Protein AF-A0A367Y0L2-F1 (afdb_monomer_lite)

Foldseek 3Di:
DDDDDDDDDDDDDDDPPPPPPPPDDPPDPVVVVVVVVVVVVVCVVPVPPPPDDPPDPPPDDDDDDPDDDDDDPPPCPPDPVVVPPPVPPPVSVVVVVVVVVVVVVVVVVVVVVVVVVVVVVVVVVVVVVVCVVCVPPPVVVVVVVVVVVVVVVVVVVVVVVVVVVVVVVVVVVVVVVVVVVVVVD

Sequence (185 aa):
MNTPSTSKPETSMSAKSQMDIPSSPPTTAVEQILQQQRERAAVMKRPLHSSSPLKSESEYSLPYREGGRGRFNHHAIESPRSQNFNLRNKHNKIRQVRNQHRHDKLMLQRETMDSRQFLEDMLSQYEADCRDATGGVNIDRLIEDEREIEEDQEYLEYLEEAEQREWEEDAELIDMILSLEISLS

Structure (mmCIF, N/CA/C/O backbone):
data_AF-A0A367Y0L2-F1
#
_entry.id   AF-A0A367Y0L2-F1
#
loop_
_atom_site.group_PDB
_atom_site.id
_atom_site.type_symbol
_atom_site.label_atom_id
_atom_site.label_alt_id
_atom_site.label_comp_id
_atom_site.label_asym_id
_atom_site.label_entity_id
_atom_site.label_seq_id
_atom_site.pdbx_PDB_ins_code
_atom_site.Cartn_x
_atom_site.Cartn_y
_atom_site.Cartn_z
_atom_site.occupancy
_atom_site.B_iso_or_equiv
_atom_site.auth_seq_id
_atom_site.auth_comp_id
_atom_site.auth_asym_id
_atom_site.auth_atom_id
_atom_site.pdbx_PDB_model_num
ATOM 1 N N . MET A 1 1 ? 25.315 40.324 -93.458 1.00 35.97 1 MET A N 1
ATOM 2 C CA . MET A 1 1 ? 24.677 41.462 -92.766 1.00 35.97 1 MET A CA 1
ATOM 3 C C . MET A 1 1 ? 23.225 41.548 -93.221 1.00 35.97 1 MET A C 1
ATOM 5 O O . MET A 1 1 ? 23.020 41.440 -94.418 1.00 35.97 1 MET A O 1
ATOM 9 N N . ASN A 1 2 ? 22.298 41.639 -92.253 1.00 34.38 2 ASN A N 1
ATOM 10 C CA . ASN A 1 2 ? 20.960 42.279 -92.208 1.00 34.38 2 ASN A CA 1
ATOM 11 C C . ASN A 1 2 ? 20.222 42.558 -93.534 1.00 34.38 2 ASN A C 1
ATOM 13 O O . ASN A 1 2 ? 20.822 43.142 -94.422 1.00 34.38 2 ASN A O 1
ATOM 17 N N . THR A 1 3 ? 18.921 42.344 -93.748 1.00 44.03 3 THR A N 1
ATOM 18 C CA . THR A 1 3 ? 17.713 41.789 -93.080 1.00 44.03 3 THR A CA 1
ATOM 19 C C . THR A 1 3 ? 16.687 41.589 -94.229 1.00 44.03 3 THR A C 1
ATOM 21 O O . THR A 1 3 ? 16.946 42.019 -95.355 1.00 44.03 3 THR A O 1
ATOM 24 N N . PRO A 1 4 ? 15.489 41.028 -93.984 1.00 44.31 4 PRO A N 1
ATOM 25 C CA . PRO A 1 4 ? 14.350 41.915 -94.221 1.00 44.31 4 PRO A CA 1
ATOM 26 C C . PRO A 1 4 ? 13.310 41.854 -93.101 1.00 44.31 4 PRO A C 1
ATOM 28 O O . PRO A 1 4 ? 12.923 40.797 -92.612 1.00 44.31 4 PRO A O 1
ATOM 31 N N . SER A 1 5 ? 12.868 43.046 -92.714 1.00 40.28 5 SER A N 1
ATOM 32 C CA . SER A 1 5 ? 11.714 43.306 -91.862 1.00 40.28 5 SER A CA 1
ATOM 33 C C . SER A 1 5 ? 10.510 43.551 -92.764 1.00 40.28 5 SER A C 1
ATOM 35 O O . SER A 1 5 ? 10.583 44.431 -93.620 1.00 40.28 5 SER A O 1
ATOM 37 N N . THR A 1 6 ? 9.412 42.819 -92.567 1.00 36.47 6 THR A N 1
ATOM 38 C CA . THR A 1 6 ? 8.089 43.233 -93.055 1.00 36.47 6 THR A CA 1
ATOM 39 C C . THR A 1 6 ? 6.989 42.874 -92.052 1.00 36.47 6 THR A C 1
ATOM 41 O O . THR A 1 6 ? 6.899 41.752 -91.567 1.00 36.47 6 THR A O 1
ATOM 44 N N . SER A 1 7 ? 6.208 43.914 -91.739 1.00 38.66 7 SER A N 1
ATOM 45 C CA . SER A 1 7 ? 4.765 43.963 -91.451 1.00 38.66 7 SER A CA 1
ATOM 46 C C . SER A 1 7 ? 4.116 43.005 -90.434 1.00 38.66 7 SER A C 1
ATOM 48 O O . SER A 1 7 ? 3.868 41.835 -90.697 1.00 38.66 7 SER A O 1
ATOM 50 N N . LYS A 1 8 ? 3.685 43.627 -89.324 1.00 39.66 8 LYS A N 1
ATOM 51 C CA . LYS A 1 8 ? 2.493 43.340 -88.489 1.00 39.66 8 LYS A CA 1
ATOM 52 C C . LYS A 1 8 ? 1.201 43.153 -89.335 1.00 39.66 8 LYS A C 1
ATOM 54 O O . LYS A 1 8 ? 1.238 43.508 -90.511 1.00 39.66 8 LYS A O 1
ATOM 59 N N . PRO A 1 9 ? 0.002 42.987 -88.731 1.00 54.66 9 PRO A N 1
ATOM 60 C CA . PRO A 1 9 ? -0.438 42.213 -87.552 1.00 54.66 9 PRO A CA 1
ATOM 61 C C . PRO A 1 9 ? -1.674 41.340 -87.884 1.00 54.66 9 PRO A C 1
ATOM 63 O O . PRO A 1 9 ? -2.503 41.764 -88.677 1.00 54.66 9 PRO A O 1
ATOM 66 N N . GLU A 1 10 ? -1.913 40.224 -87.188 1.00 38.25 10 GLU A N 1
ATOM 67 C CA . GLU A 1 10 ? -3.280 39.683 -87.099 1.00 38.25 10 GLU A CA 1
ATOM 68 C C . GLU A 1 10 ? -3.652 39.264 -85.676 1.00 38.25 10 GLU A C 1
ATOM 70 O O . GLU A 1 10 ? -2.883 38.682 -84.912 1.00 38.25 10 GLU A O 1
ATOM 75 N N . THR A 1 11 ? -4.860 39.690 -85.343 1.00 43.09 11 THR A N 1
ATOM 76 C CA . THR A 1 11 ? -5.550 39.701 -84.064 1.00 43.09 11 THR A CA 1
ATOM 77 C C . THR A 1 11 ? -6.259 38.370 -83.850 1.00 43.09 11 THR A C 1
ATOM 79 O O . THR A 1 11 ? -6.977 37.932 -84.741 1.00 43.09 11 THR A O 1
ATOM 82 N N . SER A 1 12 ? -6.196 37.781 -82.655 1.00 37.53 12 SER A N 1
ATOM 83 C CA . SER A 1 12 ? -7.398 37.198 -82.035 1.00 37.53 12 SER A CA 1
ATOM 84 C C . SER A 1 12 ? -7.156 36.721 -80.602 1.00 37.53 12 SER A C 1
ATOM 86 O O . SER A 1 12 ? -6.258 35.939 -80.332 1.00 37.53 12 SER A O 1
ATOM 88 N N . MET A 1 13 ? -8.036 37.217 -79.724 1.00 39.53 13 MET A N 1
ATOM 89 C CA . MET A 1 13 ? -8.657 36.529 -78.585 1.00 39.53 13 MET A CA 1
ATOM 90 C C . MET A 1 13 ? -7.705 35.989 -77.501 1.00 39.53 13 MET A C 1
ATOM 92 O O . MET A 1 13 ? -6.962 35.040 -77.685 1.00 39.53 13 MET A O 1
ATOM 96 N N . SER A 1 14 ? -7.691 36.634 -76.331 1.00 38.75 14 SER A N 1
ATOM 97 C CA . SER A 1 14 ? -8.439 36.138 -75.160 1.00 38.75 14 SER A CA 1
ATOM 98 C C . SER A 1 14 ? -7.972 34.729 -74.766 1.00 38.75 14 SER A C 1
ATOM 100 O O . SER A 1 14 ? -8.298 33.749 -75.413 1.00 38.75 14 SER A O 1
ATOM 102 N N . ALA A 1 15 ? -7.177 34.556 -73.723 1.00 42.50 15 ALA A N 1
ATOM 103 C CA . ALA A 1 15 ? -7.613 34.840 -72.373 1.00 42.50 15 ALA A CA 1
ATOM 104 C C . ALA A 1 15 ? -6.415 35.139 -71.473 1.00 42.50 15 ALA A C 1
ATOM 106 O O . ALA A 1 15 ? -5.319 34.605 -71.636 1.00 42.50 15 ALA A O 1
ATOM 107 N N . LYS A 1 16 ? -6.665 35.984 -70.477 1.00 44.00 16 LYS A N 1
ATOM 108 C CA . LYS A 1 16 ? -5.832 36.104 -69.289 1.00 44.00 16 LYS A CA 1
ATOM 109 C C . LYS A 1 16 ? -5.667 34.701 -68.694 1.00 44.00 16 LYS A C 1
ATOM 111 O O . LYS A 1 16 ? -6.579 34.220 -68.034 1.00 44.00 16 LYS A O 1
ATOM 116 N N . SER A 1 17 ? -4.512 34.064 -68.872 1.00 42.31 17 SER A N 1
ATOM 117 C CA . SER A 1 17 ? -4.056 33.110 -67.865 1.00 42.31 17 SER A CA 1
ATOM 118 C C . SER A 1 17 ? -3.581 33.971 -66.705 1.00 42.31 17 SER A C 1
ATOM 120 O O . SER A 1 17 ? -2.401 34.304 -66.602 1.00 42.31 17 SER A O 1
ATOM 122 N N . GLN A 1 18 ? -4.536 34.429 -65.887 1.00 45.94 18 GLN A N 1
ATOM 123 C CA . GLN A 1 18 ? -4.233 34.765 -64.507 1.00 45.94 18 GLN A CA 1
ATOM 124 C C . GLN A 1 18 ? -3.446 33.568 -63.987 1.00 45.94 18 GLN A C 1
ATOM 126 O O . GLN A 1 18 ? -3.951 32.451 -63.932 1.00 45.94 18 GLN A O 1
ATOM 131 N N . MET A 1 19 ? -2.161 33.778 -63.724 1.00 48.72 19 MET A N 1
ATOM 132 C CA . MET A 1 19 ? -1.461 32.929 -62.784 1.00 48.72 19 MET A CA 1
ATOM 133 C C . MET A 1 19 ? -2.221 33.150 -61.483 1.00 48.72 19 MET A C 1
ATOM 135 O O . MET A 1 19 ? -1.993 34.151 -60.804 1.00 48.72 19 MET A O 1
ATOM 139 N N . ASP A 1 20 ? -3.195 32.284 -61.212 1.00 48.03 20 ASP A N 1
ATOM 140 C CA . ASP A 1 20 ? -3.807 32.143 -59.902 1.00 48.03 20 ASP A CA 1
ATOM 141 C C . ASP A 1 20 ? -2.692 31.656 -58.983 1.00 48.03 20 ASP A C 1
ATOM 143 O O . ASP A 1 20 ? -2.495 30.468 -58.741 1.00 48.03 20 ASP A O 1
ATOM 147 N N . ILE A 1 21 ? -1.871 32.608 -58.544 1.00 52.12 21 ILE A N 1
ATOM 148 C CA . ILE A 1 21 ? -0.996 32.440 -57.404 1.00 52.12 21 ILE A CA 1
ATOM 149 C C . ILE A 1 21 ? -1.971 32.196 -56.253 1.00 52.12 21 ILE A C 1
ATOM 151 O O . ILE A 1 21 ? -2.750 33.105 -55.947 1.00 52.12 21 ILE A O 1
ATOM 155 N N . PRO A 1 22 ? -1.999 31.002 -55.637 1.00 53.47 22 PRO A N 1
ATOM 156 C CA . PRO A 1 22 ? -2.860 30.788 -54.488 1.00 53.47 22 PRO A CA 1
ATOM 157 C C . PRO A 1 22 ? -2.484 31.835 -53.436 1.00 53.47 22 PRO A C 1
ATOM 159 O O . PRO A 1 22 ? -1.359 31.853 -52.939 1.00 53.47 22 PRO A O 1
ATOM 162 N N . SER A 1 23 ? -3.409 32.749 -53.120 1.00 50.06 23 SER A N 1
ATOM 163 C CA . SER A 1 23 ? -3.181 33.849 -52.169 1.00 50.06 23 SER A CA 1
ATOM 164 C C . SER A 1 23 ? -3.212 33.382 -50.708 1.00 50.06 23 SER A C 1
ATOM 166 O O . SER A 1 23 ? -3.389 34.182 -49.789 1.00 50.06 23 SER A O 1
ATOM 168 N N . SER A 1 24 ? -3.067 32.081 -50.488 1.00 55.38 24 SER A N 1
ATOM 169 C CA . SER A 1 24 ? -2.944 31.453 -49.186 1.00 55.38 24 SER A CA 1
ATOM 170 C C . SER A 1 24 ? -1.538 30.861 -49.079 1.00 55.38 24 SER A C 1
ATOM 172 O O . SER A 1 24 ? -1.142 30.112 -49.979 1.00 55.38 24 SER A O 1
ATOM 174 N N . PRO A 1 25 ? -0.776 31.151 -48.006 1.00 55.50 25 PRO A N 1
ATOM 175 C CA . PRO A 1 25 ? 0.481 30.454 -47.757 1.00 55.50 25 PRO A CA 1
ATOM 176 C C . PRO A 1 25 ? 0.209 28.940 -47.756 1.00 55.50 25 PRO A C 1
ATOM 178 O O . PRO A 1 25 ? -0.888 28.542 -47.348 1.00 55.50 25 PRO A O 1
ATOM 181 N N . PRO A 1 26 ? 1.154 28.102 -48.228 1.00 57.22 26 PRO A N 1
ATOM 182 C CA . PRO A 1 26 ? 0.955 26.658 -48.288 1.00 57.22 26 PRO A CA 1
ATOM 183 C C . PRO A 1 26 ? 0.456 26.187 -46.925 1.00 57.22 26 PRO A C 1
ATOM 185 O O . PRO A 1 26 ? 1.043 26.542 -45.896 1.00 57.22 26 PRO A O 1
ATOM 188 N N . THR A 1 27 ? -0.676 25.484 -46.932 1.00 57.12 27 THR A N 1
ATOM 189 C CA . THR A 1 27 ? -1.358 25.018 -45.729 1.00 57.12 27 THR A CA 1
ATOM 190 C C . THR A 1 27 ? -0.352 24.405 -44.770 1.00 57.12 27 THR A C 1
ATOM 192 O O . THR A 1 27 ? 0.539 23.624 -45.106 1.00 57.12 27 THR A O 1
ATOM 195 N N . THR A 1 28 ? -0.448 24.980 -43.588 1.00 66.81 28 THR A N 1
ATOM 196 C CA . THR A 1 28 ? 0.640 25.407 -42.728 1.00 66.81 28 THR A CA 1
ATOM 197 C C . THR A 1 28 ? 1.522 24.264 -42.235 1.00 66.81 28 THR A C 1
ATOM 199 O O . THR A 1 28 ? 1.038 23.212 -41.826 1.00 66.81 28 THR A O 1
ATOM 202 N N . ALA A 1 29 ? 2.833 24.500 -42.132 1.00 61.97 29 ALA A N 1
ATOM 203 C CA . ALA A 1 29 ? 3.719 23.618 -41.364 1.00 61.97 29 ALA A CA 1
ATOM 204 C C . ALA A 1 29 ? 3.158 23.327 -39.953 1.00 61.97 29 ALA A C 1
ATOM 206 O O . ALA A 1 29 ? 3.369 22.252 -39.404 1.00 61.97 29 ALA A O 1
ATOM 207 N N . VAL A 1 30 ? 2.383 24.263 -39.395 1.00 72.00 30 VAL A N 1
ATOM 208 C CA . VAL A 1 30 ? 1.636 24.110 -38.140 1.00 72.00 30 VAL A CA 1
ATOM 209 C C . VAL A 1 30 ? 0.601 22.984 -38.216 1.00 72.00 30 VAL A C 1
ATOM 211 O O . VAL A 1 30 ? 0.547 22.148 -37.322 1.00 72.00 30 VAL A O 1
ATOM 214 N N . GLU A 1 31 ? -0.185 22.914 -39.283 1.00 74.81 31 GLU A N 1
ATOM 215 C CA . GLU A 1 31 ? -1.185 21.869 -39.511 1.00 74.81 31 GLU A CA 1
ATOM 216 C C . GLU A 1 31 ? -0.525 20.502 -39.745 1.00 74.81 31 GLU A C 1
ATOM 218 O O . GLU A 1 31 ? -0.983 19.501 -39.198 1.00 74.81 31 GLU A O 1
ATOM 223 N N . GLN A 1 32 ? 0.635 20.465 -40.413 1.00 73.62 32 GLN A N 1
ATOM 224 C CA . GLN A 1 32 ? 1.458 19.249 -40.525 1.00 73.62 32 GLN A CA 1
ATOM 225 C C . GLN A 1 32 ? 2.021 18.790 -39.169 1.00 73.62 32 GLN A C 1
ATOM 227 O O . GLN A 1 32 ? 2.025 17.595 -38.864 1.00 73.62 32 GLN A O 1
ATOM 232 N N . ILE A 1 33 ? 2.469 19.724 -38.323 1.00 78.50 33 ILE A N 1
ATOM 233 C CA . ILE A 1 33 ? 2.931 19.425 -36.960 1.00 78.50 33 ILE A CA 1
ATOM 234 C C . ILE A 1 33 ? 1.769 18.900 -36.112 1.00 78.50 33 ILE A C 1
ATOM 236 O O . ILE A 1 33 ? 1.933 17.915 -35.388 1.00 78.50 33 ILE A O 1
ATOM 240 N N . LEU A 1 34 ? 0.590 19.515 -36.221 1.00 82.69 34 LEU A N 1
ATOM 241 C CA . LEU A 1 34 ? -0.606 19.104 -35.491 1.00 82.69 34 LEU A CA 1
ATOM 242 C C . LEU A 1 34 ? -1.058 17.698 -35.914 1.00 82.69 34 LEU A C 1
ATOM 244 O O . LEU A 1 34 ? -1.384 16.870 -35.061 1.00 82.69 34 LEU A O 1
ATOM 248 N N . GLN A 1 35 ? -1.008 17.404 -37.215 1.00 79.62 35 GLN A N 1
ATOM 249 C CA . GLN A 1 35 ? -1.281 16.082 -37.775 1.00 79.62 35 GLN A CA 1
ATOM 250 C C . GLN A 1 35 ? -0.303 15.035 -37.214 1.00 79.62 35 GLN A C 1
ATOM 252 O O . GLN A 1 35 ? -0.734 14.023 -36.662 1.00 79.62 35 GLN A O 1
ATOM 257 N N . GLN A 1 36 ? 1.005 15.318 -37.227 1.00 79.44 36 GLN A N 1
ATOM 258 C CA . GLN A 1 36 ? 2.018 14.414 -36.664 1.00 79.44 36 GLN A CA 1
ATOM 259 C C . GLN A 1 36 ? 1.876 14.198 -35.153 1.00 79.44 36 GLN A C 1
ATOM 261 O O . GLN A 1 36 ? 2.221 13.129 -34.644 1.00 79.44 36 GLN A O 1
ATOM 266 N N . GLN A 1 37 ? 1.436 15.210 -34.403 1.00 82.25 37 GLN A N 1
ATOM 267 C CA . GLN A 1 37 ? 1.182 15.062 -32.970 1.00 82.25 37 GLN A CA 1
ATOM 268 C C . GLN A 1 37 ? -0.041 14.177 -32.711 1.00 82.25 37 GLN A C 1
ATOM 270 O O . GLN A 1 37 ? 0.007 13.318 -31.829 1.00 82.25 37 GLN A O 1
ATOM 275 N N . ARG A 1 38 ? -1.104 14.319 -33.513 1.00 82.56 38 ARG A N 1
ATOM 276 C CA . ARG A 1 38 ? -2.289 13.449 -33.448 1.00 82.56 38 ARG A CA 1
ATOM 277 C C . ARG A 1 38 ? -1.956 12.003 -33.800 1.00 82.56 38 ARG A C 1
ATOM 279 O O . ARG A 1 38 ? -2.376 11.104 -33.078 1.00 82.56 38 ARG A O 1
ATOM 286 N N . GLU A 1 39 ? -1.162 11.778 -34.844 1.00 77.12 39 GLU A N 1
ATOM 287 C CA . GLU A 1 39 ? -0.697 10.440 -35.233 1.00 77.12 39 GLU A CA 1
ATOM 288 C C . GLU A 1 39 ? 0.123 9.783 -34.116 1.00 77.12 39 GLU A C 1
ATOM 290 O O . GLU A 1 39 ? -0.150 8.647 -33.731 1.00 77.12 39 GLU A O 1
ATOM 295 N N . ARG A 1 40 ? 1.064 10.520 -33.510 1.00 76.44 40 ARG A N 1
ATOM 296 C CA . ARG A 1 40 ? 1.839 10.030 -32.358 1.00 76.44 40 ARG A CA 1
ATOM 297 C C . ARG A 1 40 ? 0.952 9.683 -31.161 1.00 76.44 40 ARG A C 1
ATOM 299 O O . ARG A 1 40 ? 1.135 8.630 -30.553 1.00 76.44 40 ARG A O 1
ATOM 306 N N . ALA A 1 41 ? -0.026 10.530 -30.842 1.00 76.06 41 ALA A N 1
ATOM 307 C CA . ALA A 1 41 ? -0.965 10.278 -29.751 1.00 76.06 41 ALA A CA 1
ATOM 308 C C . ALA A 1 41 ? -1.867 9.060 -30.024 1.00 76.06 41 ALA A C 1
ATOM 310 O O . ALA A 1 41 ? -2.160 8.290 -29.108 1.00 76.06 41 ALA A O 1
ATOM 311 N N . ALA A 1 42 ? -2.285 8.853 -31.275 1.00 74.75 42 ALA A N 1
ATOM 312 C CA . ALA A 1 42 ? -3.088 7.700 -31.672 1.00 74.75 42 ALA A CA 1
ATOM 313 C C . ALA A 1 42 ? -2.311 6.379 -31.535 1.00 74.75 42 ALA A C 1
ATOM 315 O O . ALA A 1 42 ? -2.864 5.401 -31.029 1.00 74.75 42 ALA A O 1
ATOM 316 N N . VAL A 1 43 ? -1.022 6.367 -31.897 1.00 69.06 43 VAL A N 1
ATOM 317 C CA . VAL A 1 43 ? -0.134 5.202 -31.717 1.00 69.06 43 VAL A CA 1
ATOM 318 C C . VAL A 1 43 ? 0.041 4.859 -30.234 1.00 69.06 43 VAL A C 1
ATOM 320 O O . VAL A 1 43 ? -0.034 3.688 -29.869 1.00 69.06 43 VAL A O 1
ATOM 323 N N . MET A 1 44 ? 0.188 5.860 -29.356 1.00 67.12 44 MET A N 1
ATOM 324 C CA . MET A 1 44 ? 0.291 5.618 -27.908 1.00 67.12 44 MET A CA 1
ATOM 325 C C . MET A 1 44 ? -0.983 5.018 -27.302 1.00 67.12 44 MET A C 1
ATOM 327 O O . MET A 1 44 ? -0.897 4.210 -26.383 1.00 67.12 44 MET A O 1
ATOM 331 N N . LYS A 1 45 ? -2.165 5.379 -27.818 1.00 66.44 45 LYS A N 1
ATOM 332 C CA . LYS A 1 45 ? -3.447 4.843 -27.333 1.00 66.44 45 LYS A CA 1
ATOM 333 C C . LYS A 1 45 ? -3.754 3.430 -27.840 1.00 66.44 45 LYS A C 1
ATOM 335 O O . LYS A 1 45 ? -4.629 2.779 -27.276 1.00 66.44 45 LYS A O 1
ATOM 340 N N . ARG A 1 46 ? -3.084 2.950 -28.898 1.00 59.50 46 ARG A N 1
ATOM 341 C CA . ARG A 1 46 ? -3.280 1.597 -29.460 1.00 59.50 46 ARG A CA 1
ATOM 342 C C . ARG A 1 46 ? -1.952 0.956 -29.907 1.00 59.50 46 ARG A C 1
ATOM 344 O O . ARG A 1 46 ? -1.749 0.761 -31.107 1.00 59.50 46 ARG A O 1
ATOM 351 N N . PRO A 1 47 ? -1.073 0.560 -28.967 1.00 58.56 47 PRO A N 1
ATOM 352 C CA . PRO A 1 47 ? 0.293 0.118 -29.275 1.00 58.56 47 PRO A CA 1
ATOM 353 C C . PRO A 1 47 ? 0.380 -1.137 -30.160 1.00 58.56 47 PRO A C 1
ATOM 355 O O . PRO A 1 47 ? 1.368 -1.333 -30.859 1.00 58.56 47 PRO A O 1
ATOM 358 N N . LEU A 1 48 ? -0.655 -1.984 -30.153 1.00 58.47 48 LEU A N 1
ATOM 359 C CA . LEU A 1 48 ? -0.677 -3.270 -30.864 1.00 58.47 48 LEU A CA 1
ATOM 360 C C . LEU A 1 48 ? -1.361 -3.214 -32.243 1.00 58.47 48 LEU A C 1
ATOM 362 O O . LEU A 1 48 ? -1.404 -4.222 -32.941 1.00 58.47 48 LEU A O 1
ATOM 366 N N . HIS A 1 49 ? -1.892 -2.056 -32.661 1.00 55.62 49 HIS A N 1
ATOM 367 C CA . HIS A 1 49 ? -2.648 -1.934 -33.918 1.00 55.62 49 HIS A CA 1
ATOM 368 C C . HIS A 1 49 ? -1.802 -1.603 -35.163 1.00 55.62 49 HIS A C 1
ATOM 370 O O . HIS A 1 49 ? -2.331 -1.649 -36.271 1.00 55.62 49 HIS A O 1
ATOM 376 N N . SER A 1 50 ? -0.509 -1.288 -35.032 1.00 55.19 50 SER A N 1
ATOM 377 C CA . SER A 1 50 ? 0.364 -0.936 -36.164 1.00 55.19 50 SER A CA 1
ATOM 378 C C . SER A 1 50 ? 1.374 -2.042 -36.477 1.00 55.19 50 SER A C 1
ATOM 380 O O . SER A 1 50 ? 2.583 -1.857 -36.360 1.00 55.19 50 SER A O 1
ATOM 382 N N . SER A 1 51 ? 0.889 -3.213 -36.881 1.00 47.69 51 SER A N 1
ATOM 383 C CA . SER A 1 51 ? 1.728 -4.294 -37.418 1.00 47.69 51 SER A CA 1
ATOM 384 C C . SER A 1 51 ? 1.921 -4.212 -38.940 1.00 47.69 51 SER A C 1
ATOM 386 O O . SER A 1 51 ? 2.365 -5.172 -39.567 1.00 47.69 51 SER A O 1
ATOM 388 N N . SER A 1 52 ? 1.617 -3.080 -39.582 1.00 48.44 52 SER A N 1
ATOM 389 C CA . SER A 1 52 ? 1.873 -2.876 -41.014 1.00 48.44 52 SER A CA 1
ATOM 390 C C . SER A 1 52 ? 2.136 -1.402 -41.335 1.00 48.44 52 SER A C 1
ATOM 392 O O . SER A 1 52 ? 1.451 -0.535 -40.793 1.00 48.44 52 SER A O 1
ATOM 394 N N . PRO A 1 53 ? 3.121 -1.089 -42.199 1.00 53.12 53 PRO A N 1
ATOM 395 C CA . PRO A 1 53 ? 3.400 0.286 -42.582 1.00 53.12 53 PRO A CA 1
ATOM 396 C C . PRO A 1 53 ? 2.237 0.824 -43.423 1.00 53.12 53 PRO A C 1
ATOM 398 O O . PRO A 1 53 ? 1.865 0.216 -44.428 1.00 53.12 53 PRO A O 1
ATOM 401 N N . LEU A 1 54 ? 1.680 1.969 -43.019 1.00 49.94 54 LEU A N 1
ATOM 402 C CA . LEU A 1 54 ? 0.750 2.756 -43.828 1.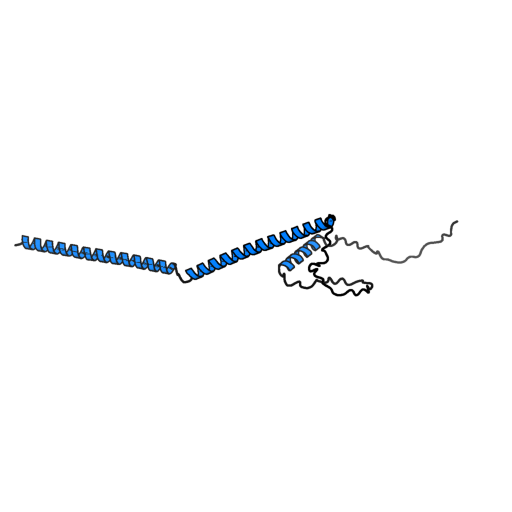00 49.94 54 LEU A CA 1
ATOM 403 C C . LEU A 1 54 ? 1.485 3.179 -45.106 1.00 49.94 54 LEU A C 1
ATOM 405 O O . LEU A 1 54 ? 2.301 4.100 -45.094 1.00 49.94 54 LEU A O 1
ATOM 409 N N . LYS A 1 55 ? 1.246 2.464 -46.208 1.00 43.56 55 LYS A N 1
ATOM 410 C CA . LYS A 1 55 ? 1.635 2.927 -47.537 1.00 43.56 55 LYS A CA 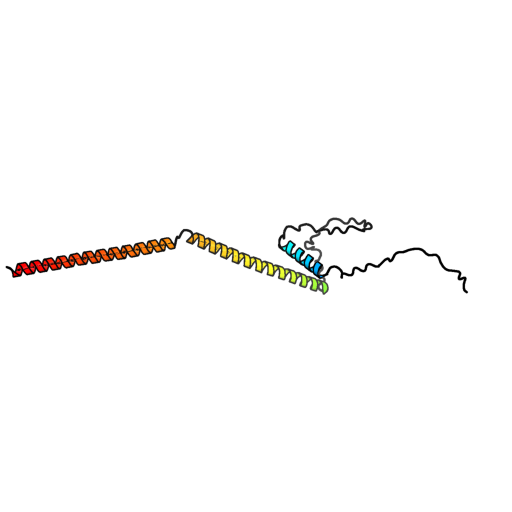1
ATOM 411 C C . LYS A 1 55 ? 0.805 4.172 -47.830 1.00 43.56 55 LYS A C 1
ATOM 413 O O . LYS A 1 55 ? -0.404 4.073 -47.996 1.00 43.56 55 LYS A O 1
ATOM 418 N N . SER A 1 56 ? 1.446 5.332 -47.879 1.00 43.41 56 SER A N 1
ATOM 419 C CA . SER A 1 56 ? 0.867 6.497 -48.536 1.00 43.41 56 SER A CA 1
ATOM 420 C C . SER A 1 56 ? 0.670 6.143 -50.012 1.00 43.41 56 SER A C 1
ATOM 422 O O . SER A 1 56 ? 1.657 5.934 -50.724 1.00 43.41 56 SER A O 1
ATOM 424 N N . GLU A 1 57 ? -0.580 6.027 -50.459 1.00 44.59 57 GLU A N 1
ATOM 425 C CA . GLU A 1 57 ? -0.911 5.963 -51.881 1.00 44.59 57 GLU A CA 1
ATOM 426 C C . GLU A 1 57 ? -0.591 7.321 -52.502 1.00 44.59 57 GLU A C 1
ATOM 428 O O . GLU A 1 57 ? -1.381 8.257 -52.494 1.00 44.59 57 GLU A O 1
ATOM 433 N N . SER A 1 58 ? 0.642 7.438 -52.982 1.00 38.97 58 SER A N 1
ATOM 434 C CA . SER A 1 58 ? 1.020 8.421 -53.983 1.00 38.97 58 SER A CA 1
ATOM 435 C C . SER A 1 58 ? 0.878 7.723 -55.327 1.00 38.97 58 SER A C 1
ATOM 437 O O . SER A 1 58 ? 1.842 7.160 -55.850 1.00 38.97 58 SER A O 1
ATOM 439 N N . GLU A 1 59 ? -0.335 7.718 -55.869 1.00 49.59 59 GLU A N 1
ATOM 440 C CA . GLU A 1 59 ? -0.520 7.535 -57.305 1.00 49.59 59 GLU A CA 1
ATOM 441 C C . GLU A 1 59 ? 0.253 8.638 -58.053 1.00 49.59 59 GLU A C 1
ATOM 443 O O . GLU A 1 59 ? 0.459 9.732 -57.533 1.00 49.59 59 GLU A O 1
ATOM 448 N N . TYR A 1 60 ? 0.681 8.322 -59.273 1.00 44.06 60 TYR A N 1
ATOM 449 C CA . TYR A 1 60 ? 1.459 9.137 -60.218 1.00 44.06 60 TYR A CA 1
ATOM 450 C C . TYR A 1 60 ? 2.995 8.986 -60.183 1.00 44.06 60 TYR A C 1
ATOM 452 O O . TYR A 1 60 ? 3.733 9.617 -59.432 1.00 44.06 60 TYR A O 1
ATOM 460 N N . SER A 1 61 ? 3.448 8.222 -61.189 1.00 41.78 61 SER A N 1
ATOM 461 C CA . SER A 1 61 ? 4.757 8.217 -61.866 1.00 41.78 61 SER A CA 1
ATOM 462 C C . SER A 1 61 ? 5.912 7.389 -61.273 1.00 41.78 61 SER A C 1
ATOM 464 O O . SER A 1 61 ? 6.814 7.878 -60.603 1.00 41.78 61 SER A O 1
ATOM 466 N N . LEU A 1 62 ? 5.963 6.115 -61.677 1.00 37.91 62 LEU A N 1
ATOM 467 C CA . LEU A 1 62 ? 7.203 5.339 -61.791 1.00 37.91 62 LEU A CA 1
ATOM 468 C C . LEU A 1 62 ? 7.468 5.058 -63.279 1.00 37.91 62 LEU A C 1
ATOM 470 O O . LEU A 1 62 ? 6.590 4.485 -63.924 1.00 37.91 62 LEU A O 1
ATOM 474 N N . PRO A 1 63 ? 8.672 5.302 -63.826 1.00 46.97 63 PRO A N 1
ATOM 475 C CA . PRO A 1 63 ? 9.216 4.412 -64.827 1.00 46.97 63 PRO A CA 1
ATOM 476 C C . PRO A 1 63 ? 9.935 3.279 -64.086 1.00 46.97 63 PRO A C 1
ATOM 478 O O . PRO A 1 63 ? 10.953 3.474 -63.423 1.00 46.97 63 PRO A O 1
ATOM 481 N N . TYR A 1 64 ? 9.317 2.105 -64.146 1.00 43.47 64 TYR A N 1
ATOM 482 C CA . TYR A 1 64 ? 9.956 0.794 -64.236 1.00 43.47 64 TYR A CA 1
ATOM 483 C C . TYR A 1 64 ? 11.403 0.687 -63.700 1.00 43.47 64 TYR A C 1
ATOM 485 O O . TYR A 1 64 ? 12.370 0.993 -64.396 1.00 43.47 64 TYR A O 1
ATOM 493 N N . ARG A 1 65 ? 11.565 0.173 -62.473 1.00 42.00 65 ARG A N 1
ATOM 494 C CA . ARG A 1 65 ? 12.819 -0.466 -62.047 1.00 42.00 65 ARG A CA 1
ATOM 495 C C . ARG A 1 65 ? 12.612 -1.971 -61.961 1.00 42.00 65 ARG A C 1
ATOM 497 O O . ARG A 1 65 ? 12.179 -2.493 -60.936 1.00 42.00 65 ARG A O 1
ATOM 504 N N . GLU A 1 66 ? 12.970 -2.660 -63.038 1.00 47.19 66 GLU A N 1
ATOM 505 C CA . GLU A 1 66 ? 13.396 -4.054 -62.968 1.00 47.19 66 GLU A CA 1
ATOM 506 C C . GLU A 1 66 ? 14.567 -4.163 -61.989 1.00 47.19 66 GLU A C 1
ATOM 508 O O . GLU A 1 66 ? 15.616 -3.535 -62.136 1.00 47.19 66 GLU A O 1
ATOM 513 N N . GLY A 1 67 ? 14.348 -4.924 -60.927 1.00 41.12 67 GLY A N 1
ATOM 514 C CA . GLY A 1 67 ? 15.302 -5.057 -59.841 1.00 41.12 67 GLY A CA 1
ATOM 515 C C . GLY A 1 67 ? 14.709 -5.855 -58.700 1.00 41.12 67 GLY A C 1
ATOM 516 O O . GLY A 1 67 ? 14.668 -5.380 -57.569 1.00 41.12 67 GLY A O 1
ATOM 517 N N . GLY A 1 68 ? 14.233 -7.065 -58.998 1.00 51.41 68 GLY A N 1
ATOM 518 C CA . GLY A 1 68 ? 13.910 -8.045 -57.974 1.00 51.41 68 GLY A CA 1
ATOM 519 C C . GLY A 1 68 ? 15.141 -8.299 -57.106 1.00 51.41 68 GLY A C 1
ATOM 520 O O . GLY A 1 68 ? 16.089 -8.958 -57.528 1.00 51.41 68 GLY A O 1
ATOM 521 N N . ARG A 1 69 ? 15.139 -7.769 -55.883 1.00 49.69 69 ARG A N 1
ATOM 522 C CA . ARG A 1 69 ? 16.002 -8.244 -54.802 1.00 49.69 69 ARG A CA 1
ATOM 523 C C . ARG A 1 69 ? 15.125 -8.581 -53.615 1.00 49.69 69 ARG A C 1
ATOM 525 O O . ARG A 1 69 ? 14.274 -7.802 -53.198 1.00 49.69 69 ARG A O 1
ATOM 532 N N . GLY A 1 70 ? 15.293 -9.828 -53.199 1.00 46.69 70 GLY A N 1
ATOM 533 C CA . GLY A 1 70 ? 14.375 -10.577 -52.377 1.00 46.69 70 GLY A CA 1
ATOM 534 C C . GLY A 1 70 ? 14.087 -9.964 -51.019 1.00 46.69 70 GLY A C 1
ATOM 535 O O . GLY A 1 70 ? 14.872 -9.233 -50.419 1.00 46.69 70 GLY A O 1
ATOM 536 N N . ARG A 1 71 ? 12.914 -10.372 -50.555 1.00 53.69 71 ARG A N 1
ATOM 537 C CA . ARG A 1 71 ? 12.452 -10.370 -49.180 1.00 53.69 71 ARG A CA 1
ATOM 538 C C . ARG A 1 71 ? 13.547 -10.883 -48.248 1.00 53.69 71 ARG A C 1
ATOM 540 O O . ARG A 1 71 ? 13.683 -12.085 -48.073 1.00 53.69 71 ARG A O 1
ATOM 547 N N . PHE A 1 72 ? 14.263 -9.978 -47.602 1.00 46.78 72 PHE A N 1
ATOM 548 C CA . PHE A 1 72 ? 14.932 -10.285 -46.352 1.00 46.78 72 PHE A CA 1
ATOM 549 C C . PHE A 1 72 ? 14.784 -9.090 -45.421 1.00 46.78 72 PHE A C 1
ATOM 551 O O . PHE A 1 72 ? 15.568 -8.144 -45.445 1.00 46.78 72 PHE A O 1
ATOM 558 N N . ASN A 1 73 ? 13.761 -9.160 -44.569 1.00 47.22 73 ASN A N 1
ATOM 559 C CA . ASN A 1 73 ? 13.795 -8.481 -43.283 1.00 47.22 73 ASN A CA 1
ATOM 560 C C . ASN A 1 73 ? 14.901 -9.155 -42.464 1.00 47.22 73 ASN A C 1
ATOM 562 O O . ASN A 1 73 ? 14.645 -10.049 -41.662 1.00 47.22 73 ASN A O 1
ATOM 566 N N . HIS A 1 74 ? 16.152 -8.773 -42.706 1.00 45.97 74 HIS A N 1
ATOM 567 C CA . HIS A 1 74 ? 17.216 -9.060 -41.767 1.00 45.97 74 HIS A CA 1
ATOM 568 C C . HIS A 1 74 ? 17.008 -8.113 -40.588 1.00 45.97 74 HIS A C 1
ATOM 570 O O . HIS A 1 74 ? 17.530 -6.998 -40.564 1.00 45.97 74 HIS A O 1
ATOM 576 N N . HIS A 1 75 ? 16.266 -8.570 -39.577 1.00 47.25 75 HIS A N 1
ATOM 577 C CA . HIS A 1 75 ? 16.708 -8.280 -38.222 1.00 47.25 75 HIS A CA 1
ATOM 578 C C . HIS A 1 75 ? 18.180 -8.677 -38.213 1.00 47.25 75 HIS A C 1
ATOM 580 O O . HIS A 1 75 ? 18.503 -9.854 -38.375 1.00 47.25 75 HIS A O 1
ATOM 586 N N . ALA A 1 76 ? 19.075 -7.696 -38.164 1.00 46.97 76 ALA A N 1
ATOM 587 C CA . ALA A 1 76 ? 20.477 -7.956 -37.919 1.00 46.97 76 ALA A CA 1
ATOM 588 C C . ALA A 1 76 ? 20.580 -8.426 -36.465 1.00 46.97 76 ALA A C 1
ATOM 590 O O . ALA A 1 76 ? 20.959 -7.671 -35.577 1.00 46.97 76 ALA A O 1
ATOM 591 N N . ILE A 1 77 ? 20.164 -9.673 -36.238 1.00 49.09 77 ILE A N 1
ATOM 592 C CA . ILE A 1 77 ? 20.707 -10.522 -35.195 1.00 49.09 77 ILE A CA 1
ATOM 593 C C . ILE A 1 77 ? 22.210 -10.444 -35.416 1.00 49.09 77 ILE A C 1
ATOM 595 O O . ILE A 1 77 ? 22.696 -10.646 -36.533 1.00 49.09 77 ILE A O 1
ATOM 599 N N . GLU A 1 78 ? 22.885 -10.003 -34.369 1.00 50.41 78 GLU A N 1
ATOM 600 C CA . GLU A 1 78 ? 24.317 -9.799 -34.256 1.00 50.41 78 GLU A CA 1
ATOM 601 C C . GLU A 1 78 ? 25.090 -10.779 -35.140 1.00 50.41 78 GLU A C 1
ATOM 603 O O . GLU A 1 78 ? 25.195 -11.971 -34.863 1.00 50.41 78 GLU A O 1
ATOM 608 N N . SER A 1 79 ? 25.603 -10.273 -36.263 1.00 47.09 79 SER A N 1
ATOM 609 C CA . SER A 1 79 ? 26.492 -11.053 -37.108 1.00 47.09 79 SER A CA 1
ATOM 610 C C . SER A 1 79 ? 27.783 -11.288 -36.323 1.00 47.09 79 SER A C 1
ATOM 612 O O . SER A 1 79 ? 28.484 -10.313 -36.032 1.00 47.09 79 SER A O 1
ATOM 614 N N . PRO A 1 80 ? 28.187 -12.543 -36.050 1.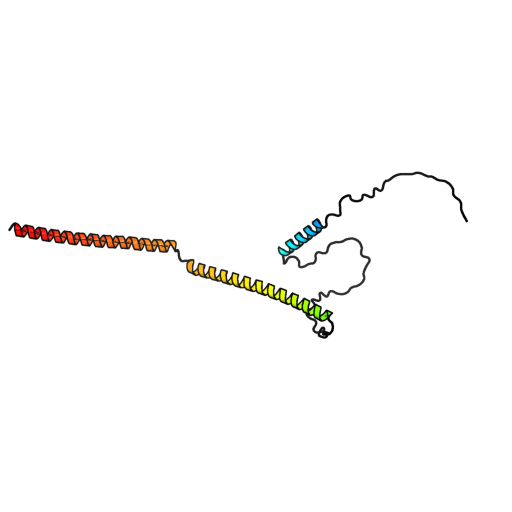00 56.88 80 PRO A N 1
ATOM 615 C CA . PRO A 1 80 ? 29.474 -12.824 -35.416 1.00 56.88 80 PRO A CA 1
ATOM 616 C C . PRO A 1 80 ? 30.655 -12.440 -36.329 1.00 56.88 80 PRO A C 1
ATOM 618 O O . PRO A 1 80 ? 31.813 -12.485 -35.926 1.00 56.88 80 PRO A O 1
ATOM 621 N N . ARG A 1 81 ? 30.383 -12.013 -37.572 1.00 49.00 81 ARG A N 1
ATOM 622 C CA . ARG A 1 81 ? 31.387 -11.639 -38.570 1.00 49.00 81 ARG A CA 1
ATOM 623 C C . ARG A 1 81 ? 31.835 -10.174 -38.498 1.00 49.00 81 ARG A C 1
ATOM 625 O O . ARG A 1 81 ? 32.682 -9.773 -39.291 1.00 49.00 81 ARG A O 1
ATOM 632 N N . SER A 1 82 ? 31.339 -9.376 -37.544 1.00 51.25 82 SER A N 1
ATOM 633 C CA . SER A 1 82 ? 31.878 -8.031 -37.268 1.00 51.25 82 SER A CA 1
ATOM 634 C C . SER A 1 82 ? 32.980 -8.013 -36.197 1.00 51.25 82 SER A C 1
ATOM 636 O O . SER A 1 82 ? 33.258 -6.959 -35.629 1.00 51.25 82 SER A O 1
ATOM 638 N N . GLN A 1 83 ? 33.635 -9.148 -35.926 1.00 54.03 83 GLN A N 1
ATOM 639 C CA . GLN A 1 83 ? 34.771 -9.240 -34.995 1.00 54.03 83 GLN A CA 1
ATOM 640 C C . GLN A 1 83 ? 36.069 -8.568 -35.478 1.00 54.03 83 GLN A C 1
ATOM 642 O O . GLN A 1 83 ? 37.077 -8.612 -34.787 1.00 54.03 83 GLN A O 1
ATOM 647 N N . ASN A 1 84 ? 36.055 -7.858 -36.605 1.00 54.94 84 ASN A N 1
ATOM 648 C CA . ASN A 1 84 ? 37.159 -6.978 -36.985 1.00 54.94 84 ASN A CA 1
ATOM 649 C C . ASN A 1 84 ? 36.850 -5.537 -36.565 1.00 54.94 84 ASN A C 1
ATOM 651 O O . ASN A 1 84 ? 36.736 -4.626 -37.390 1.00 54.94 84 ASN A O 1
ATOM 655 N N . PHE A 1 85 ? 36.702 -5.320 -35.256 1.00 55.56 85 PHE A N 1
ATOM 656 C CA . PHE A 1 85 ? 36.735 -3.974 -34.699 1.00 55.56 85 PHE A CA 1
ATOM 657 C C . PHE A 1 85 ? 38.152 -3.433 -34.864 1.00 55.56 85 PHE A C 1
ATOM 659 O O . PHE A 1 85 ? 39.041 -3.686 -34.058 1.00 55.56 85 PHE A O 1
ATOM 666 N N . ASN A 1 86 ? 38.374 -2.660 -35.924 1.00 55.19 86 ASN A N 1
ATOM 667 C CA . ASN A 1 86 ? 39.556 -1.819 -36.008 1.00 55.19 86 ASN A CA 1
ATOM 668 C C . ASN A 1 86 ? 39.486 -0.791 -34.860 1.00 55.19 86 ASN A C 1
ATOM 670 O O . ASN A 1 86 ? 38.830 0.243 -34.989 1.00 55.19 86 ASN A O 1
ATOM 674 N N . LEU A 1 87 ? 40.123 -1.100 -33.725 1.00 56.47 87 LEU A N 1
ATOM 675 C CA . LEU A 1 87 ? 40.148 -0.282 -32.504 1.00 56.47 87 LEU A CA 1
ATOM 676 C C . LEU A 1 87 ? 40.824 1.084 -32.712 1.00 56.47 87 LEU A C 1
ATOM 678 O O . LEU A 1 87 ? 40.639 1.991 -31.904 1.00 56.47 87 LEU A O 1
ATOM 682 N N . ARG A 1 88 ? 41.563 1.267 -33.816 1.00 62.19 88 ARG A N 1
ATOM 683 C CA . ARG A 1 88 ? 42.107 2.567 -34.241 1.00 62.19 88 ARG A CA 1
ATOM 684 C C . ARG A 1 88 ? 41.096 3.428 -35.003 1.00 62.19 88 ARG A C 1
ATOM 686 O O . ARG A 1 88 ? 41.331 4.623 -35.179 1.00 62.19 88 ARG A O 1
ATOM 693 N N . ASN A 1 89 ? 39.970 2.868 -35.450 1.00 73.81 89 ASN A N 1
ATOM 694 C CA . ASN A 1 89 ? 38.951 3.624 -36.166 1.00 73.81 89 ASN A CA 1
ATOM 695 C C . ASN A 1 89 ? 38.040 4.368 -35.176 1.00 73.81 89 ASN A C 1
ATOM 697 O O . ASN A 1 89 ? 37.099 3.804 -34.609 1.00 73.81 89 ASN A O 1
ATOM 701 N N . LYS A 1 90 ? 38.306 5.670 -35.014 1.00 79.56 90 LYS A N 1
ATOM 702 C CA . LYS A 1 90 ? 37.529 6.586 -34.163 1.00 79.56 90 LYS A CA 1
ATOM 703 C C . LYS A 1 90 ? 36.020 6.490 -34.418 1.00 79.56 90 LYS A C 1
ATOM 705 O O . LYS A 1 90 ? 35.240 6.532 -33.472 1.00 79.56 90 LYS A O 1
ATOM 710 N N . HIS A 1 91 ? 35.595 6.294 -35.666 1.00 83.88 91 HIS A N 1
ATOM 711 C CA . HIS A 1 91 ? 34.180 6.189 -36.018 1.00 83.88 91 HIS A CA 1
ATOM 712 C C . HIS A 1 91 ? 33.514 4.931 -35.436 1.00 83.88 91 HIS A C 1
ATOM 714 O O . HIS A 1 91 ? 32.384 4.998 -34.952 1.00 83.88 91 HIS A O 1
ATOM 720 N N . ASN A 1 92 ? 34.226 3.801 -35.407 1.00 81.06 92 ASN A N 1
ATOM 721 C CA . ASN A 1 92 ? 33.717 2.570 -34.799 1.00 81.06 92 ASN A CA 1
ATOM 722 C C . ASN A 1 92 ? 33.620 2.702 -33.279 1.00 81.06 92 ASN A C 1
ATOM 724 O O . ASN A 1 92 ? 32.621 2.276 -32.701 1.00 81.06 92 ASN A O 1
ATOM 728 N N . LYS A 1 93 ? 34.597 3.360 -32.639 1.00 83.62 93 LYS A N 1
ATOM 729 C CA . LYS A 1 93 ? 34.543 3.624 -31.196 1.00 83.62 93 LYS A CA 1
ATOM 730 C C . LYS A 1 93 ? 33.382 4.546 -30.830 1.00 83.62 93 LYS A C 1
ATOM 732 O O . LYS A 1 93 ? 32.647 4.256 -29.893 1.00 83.62 93 LYS A O 1
ATOM 737 N N . ILE A 1 94 ? 33.163 5.609 -31.604 1.00 87.06 94 ILE A N 1
ATOM 738 C CA . ILE A 1 94 ? 32.029 6.518 -31.397 1.00 87.06 94 ILE A CA 1
ATOM 739 C C . ILE A 1 94 ? 30.699 5.773 -31.575 1.00 87.06 94 ILE A C 1
ATOM 741 O O . ILE A 1 94 ? 29.792 5.942 -30.763 1.00 87.06 94 ILE A O 1
ATOM 745 N N . ARG A 1 95 ? 30.569 4.922 -32.602 1.00 88.31 95 ARG A N 1
ATOM 746 C CA . ARG A 1 95 ? 29.362 4.104 -32.800 1.00 88.31 95 ARG A CA 1
ATOM 747 C C . ARG A 1 95 ? 29.126 3.153 -31.623 1.00 88.31 95 ARG A C 1
ATOM 749 O O . ARG A 1 95 ? 27.999 3.070 -31.149 1.00 88.31 95 ARG A O 1
ATOM 756 N N . GLN A 1 96 ? 30.176 2.491 -31.135 1.00 88.31 96 GLN A N 1
ATOM 757 C CA . GLN A 1 96 ? 30.105 1.613 -29.965 1.00 88.31 96 GLN A CA 1
ATOM 758 C C . GLN A 1 96 ? 29.614 2.374 -28.728 1.00 88.31 96 GLN A C 1
ATOM 760 O O . GLN A 1 96 ? 28.659 1.938 -28.100 1.00 88.31 96 GLN A O 1
ATOM 765 N N . VAL A 1 97 ? 30.207 3.532 -28.417 1.00 90.44 97 VAL A N 1
ATOM 766 C CA . VAL A 1 97 ? 29.816 4.348 -27.254 1.00 90.44 97 VAL A CA 1
ATOM 767 C C . VAL A 1 97 ? 28.367 4.825 -27.366 1.00 90.44 97 VAL A C 1
ATOM 769 O O . VAL A 1 97 ? 27.625 4.746 -26.393 1.00 90.44 97 VAL A O 1
ATOM 772 N N . ARG A 1 98 ? 27.922 5.265 -28.551 1.00 93.44 98 ARG A N 1
ATOM 773 C CA . ARG A 1 98 ? 26.516 5.658 -28.756 1.00 93.44 98 ARG A CA 1
ATOM 774 C C . ARG A 1 98 ? 25.550 4.491 -28.564 1.00 93.44 98 ARG A C 1
ATOM 776 O O . ARG A 1 98 ? 24.481 4.683 -27.992 1.00 93.44 98 ARG A O 1
ATOM 783 N N . ASN A 1 99 ? 25.907 3.307 -29.059 1.00 93.69 99 ASN A N 1
ATOM 784 C CA . ASN A 1 99 ? 25.079 2.115 -28.906 1.00 93.69 99 ASN A CA 1
ATOM 785 C C . ASN A 1 99 ? 25.022 1.667 -27.445 1.00 93.69 99 ASN A C 1
ATOM 787 O O . ASN A 1 99 ? 23.930 1.390 -26.962 1.00 93.69 99 ASN A O 1
ATOM 791 N N . GLN A 1 100 ? 26.160 1.680 -26.745 1.00 94.56 100 GLN A N 1
ATOM 792 C CA . GLN A 1 100 ? 26.223 1.383 -25.316 1.00 94.56 100 GLN A CA 1
ATOM 793 C C . GLN A 1 100 ? 25.346 2.353 -24.525 1.00 94.56 100 GLN A C 1
ATOM 795 O O . GLN A 1 100 ? 24.444 1.922 -23.827 1.00 94.56 100 GLN A O 1
ATOM 800 N N . HIS A 1 101 ? 25.501 3.662 -24.741 1.00 96.56 101 HIS A N 1
ATOM 801 C CA . HIS A 1 101 ? 24.686 4.665 -24.057 1.00 96.56 101 HIS A CA 1
ATOM 802 C C . HIS A 1 101 ? 23.181 4.492 -24.321 1.00 96.56 101 HIS A C 1
ATOM 804 O O . HIS A 1 101 ? 22.363 4.647 -23.417 1.00 96.56 101 HIS A O 1
ATOM 810 N N . ARG A 1 102 ? 22.793 4.161 -25.562 1.00 96.69 102 ARG A N 1
ATOM 811 C CA . ARG A 1 102 ? 21.391 3.861 -25.887 1.00 96.69 102 ARG A CA 1
ATOM 812 C C . ARG A 1 102 ? 20.904 2.626 -25.130 1.00 96.69 102 ARG A C 1
ATOM 814 O O . ARG A 1 102 ? 19.778 2.644 -24.646 1.00 96.69 102 ARG A O 1
ATOM 821 N N . HIS A 1 103 ? 21.721 1.580 -25.064 1.00 96.75 103 HIS A N 1
ATOM 822 C CA . HIS A 1 103 ? 21.395 0.362 -24.336 1.00 96.75 103 HIS A CA 1
ATOM 823 C C . HIS A 1 103 ? 21.245 0.638 -22.836 1.00 96.75 103 HIS A C 1
ATOM 825 O O . HIS A 1 103 ? 20.185 0.358 -22.291 1.00 96.75 103 HIS A O 1
ATOM 831 N N . ASP A 1 104 ? 22.223 1.297 -22.212 1.00 95.69 104 ASP A N 1
ATOM 832 C CA . ASP A 1 104 ? 22.198 1.648 -20.787 1.00 95.69 104 ASP A CA 1
ATOM 833 C C . ASP A 1 104 ? 20.957 2.477 -20.436 1.00 95.69 104 ASP A C 1
ATOM 835 O O . ASP A 1 104 ? 20.281 2.218 -19.444 1.00 95.69 104 ASP A O 1
ATOM 839 N N . LYS A 1 105 ? 20.594 3.439 -21.296 1.00 97.50 105 LYS A N 1
ATOM 840 C CA . LYS A 1 105 ? 19.384 4.247 -21.115 1.00 97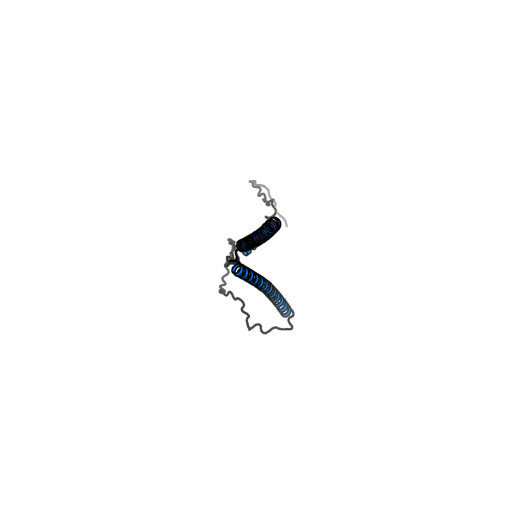.50 105 LYS A CA 1
ATOM 841 C C . LYS A 1 105 ? 18.111 3.398 -21.123 1.00 97.50 105 LYS A C 1
ATOM 843 O O . LYS A 1 105 ? 17.214 3.651 -20.324 1.00 97.50 105 LYS A O 1
ATOM 848 N N . LEU A 1 106 ? 18.012 2.430 -22.034 1.00 96.06 106 LEU A N 1
ATOM 849 C CA . LEU A 1 106 ? 16.855 1.535 -22.111 1.00 96.06 106 LEU A CA 1
ATOM 850 C C . LEU A 1 106 ? 16.807 0.577 -20.917 1.00 96.06 106 LEU A C 1
ATO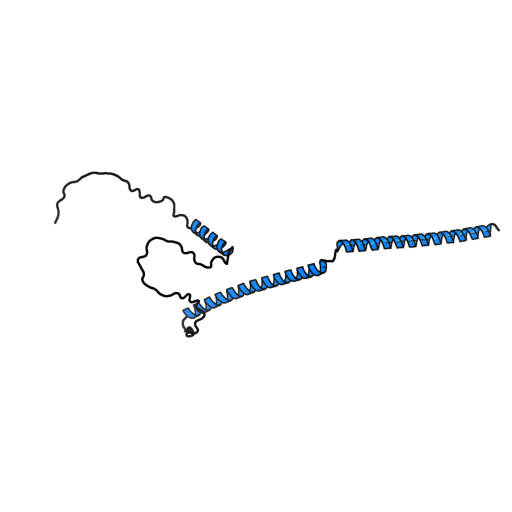M 852 O O . LEU A 1 106 ? 15.728 0.346 -20.381 1.00 96.06 106 LEU A O 1
ATOM 856 N N . MET A 1 107 ? 17.959 0.067 -20.479 1.00 95.88 107 MET A N 1
ATOM 857 C CA . MET A 1 107 ? 18.051 -0.803 -19.305 1.00 95.88 107 MET A CA 1
ATOM 858 C C . MET A 1 107 ? 17.627 -0.067 -18.035 1.00 95.88 107 MET A C 1
ATOM 860 O O . MET A 1 107 ? 16.805 -0.588 -17.290 1.00 95.88 107 MET A O 1
ATOM 864 N N . LEU A 1 108 ? 18.081 1.176 -17.848 1.00 96.38 108 LEU A N 1
ATOM 865 C CA . LEU A 1 108 ? 17.669 2.001 -16.713 1.00 96.38 108 LEU A CA 1
ATOM 866 C C . LEU A 1 108 ? 16.159 2.277 -16.734 1.00 96.38 108 LEU A C 1
ATOM 868 O O . LEU A 1 108 ? 15.492 2.184 -15.711 1.00 96.38 108 LEU A O 1
ATOM 872 N N . GLN A 1 109 ? 15.591 2.581 -17.906 1.00 95.81 109 GLN A N 1
ATOM 873 C CA . GLN A 1 109 ? 14.142 2.769 -18.035 1.00 95.81 109 GLN A CA 1
ATOM 874 C C . GLN A 1 109 ? 13.368 1.500 -17.674 1.00 95.81 109 GLN A C 1
ATOM 876 O O . GLN A 1 109 ? 12.384 1.578 -16.939 1.00 95.81 109 GLN A O 1
ATOM 881 N N . ARG A 1 110 ? 13.829 0.337 -18.141 1.00 96.56 110 ARG A N 1
ATOM 882 C CA . ARG A 1 110 ? 13.226 -0.949 -17.791 1.00 96.56 110 ARG A CA 1
ATOM 883 C C . ARG A 1 110 ? 13.277 -1.189 -16.284 1.00 96.56 110 ARG A C 1
ATOM 885 O O . ARG A 1 110 ? 12.244 -1.463 -15.695 1.00 96.56 110 ARG A O 1
ATOM 892 N N . GLU A 1 111 ? 14.434 -1.002 -15.658 1.00 96.00 111 GLU A N 1
ATOM 893 C CA . GLU A 1 111 ? 14.600 -1.176 -14.211 1.00 96.00 111 GLU A CA 1
ATOM 894 C C . GLU A 1 111 ? 13.674 -0.253 -13.405 1.00 96.00 111 GLU A C 1
ATOM 896 O O . GLU A 1 111 ? 13.052 -0.691 -12.437 1.00 96.00 111 GLU A O 1
ATOM 901 N N . THR A 1 112 ? 13.511 1.007 -13.827 1.00 95.75 112 THR A N 1
ATOM 902 C CA . THR A 1 112 ? 12.580 1.931 -13.155 1.00 95.7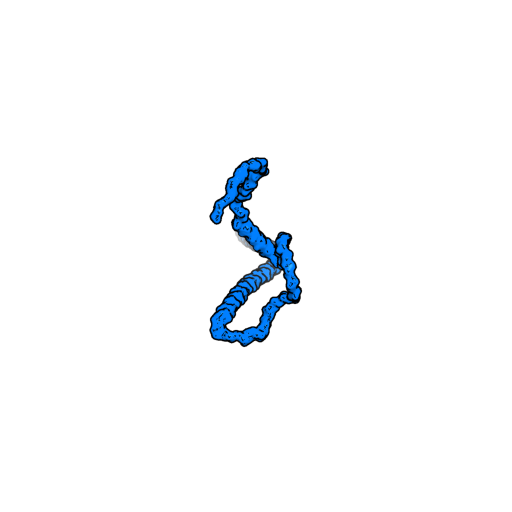5 112 THR A CA 1
ATOM 903 C C . THR A 1 112 ? 11.120 1.500 -13.280 1.00 95.75 112 THR A C 1
ATOM 905 O O . THR A 1 112 ? 10.350 1.682 -12.338 1.00 95.75 112 THR A O 1
ATOM 908 N N . MET A 1 113 ? 10.732 0.924 -14.422 1.00 95.69 113 MET A N 1
ATOM 909 C CA . MET A 1 113 ? 9.386 0.385 -14.615 1.00 95.69 113 MET A CA 1
ATOM 910 C C . MET A 1 113 ? 9.172 -0.875 -13.781 1.00 95.69 113 MET A C 1
ATOM 912 O O . MET A 1 113 ? 8.182 -0.944 -13.059 1.00 95.69 113 MET A O 1
ATOM 916 N N . ASP A 1 114 ? 10.119 -1.813 -13.826 1.00 96.75 114 ASP A N 1
ATOM 917 C CA . ASP A 1 114 ? 10.076 -3.059 -13.058 1.00 96.75 114 ASP A CA 1
ATOM 918 C C . ASP A 1 114 ? 9.981 -2.764 -11.550 1.00 96.75 114 ASP A C 1
ATOM 920 O O . ASP A 1 114 ? 9.148 -3.338 -10.856 1.00 96.75 114 ASP A O 1
ATOM 924 N N . SER A 1 115 ? 10.773 -1.809 -11.048 1.00 95.50 115 SER A N 1
ATOM 925 C CA . SER A 1 115 ? 10.751 -1.406 -9.633 1.00 95.50 115 SER A CA 1
ATOM 926 C C . SER A 1 115 ? 9.416 -0.790 -9.220 1.00 95.50 115 SER A C 1
ATOM 928 O O . SER A 1 115 ? 8.914 -1.058 -8.130 1.00 95.50 115 SER A O 1
ATOM 930 N N . ARG A 1 116 ? 8.826 0.044 -10.087 1.00 96.50 116 ARG A N 1
ATOM 931 C CA . ARG A 1 116 ? 7.517 0.650 -9.827 1.00 96.50 116 ARG A CA 1
ATOM 932 C C . ARG A 1 116 ? 6.414 -0.403 -9.811 1.00 96.50 116 ARG A C 1
ATOM 934 O O . ARG A 1 116 ? 5.587 -0.374 -8.908 1.00 96.50 116 ARG A O 1
ATOM 941 N N . GLN A 1 117 ? 6.415 -1.302 -10.791 1.00 96.81 117 GLN A N 1
ATOM 942 C CA . GLN A 1 117 ? 5.438 -2.381 -10.874 1.00 96.81 117 GLN A CA 1
ATOM 943 C C . GLN A 1 117 ? 5.542 -3.299 -9.656 1.00 96.81 117 GLN A C 1
ATOM 945 O O . GLN A 1 117 ? 4.536 -3.579 -9.020 1.00 96.81 117 GLN A O 1
ATOM 950 N N . PHE A 1 118 ? 6.763 -3.673 -9.268 1.00 97.06 118 PHE A N 1
ATOM 951 C CA . PHE A 1 118 ? 6.991 -4.474 -8.071 1.00 97.06 118 PHE A CA 1
ATOM 952 C C . PHE A 1 118 ? 6.409 -3.817 -6.815 1.00 97.06 118 PHE A C 1
ATOM 954 O O . PHE A 1 118 ? 5.753 -4.492 -6.031 1.00 97.06 118 PHE A O 1
ATOM 961 N N . LEU A 1 119 ? 6.624 -2.510 -6.627 1.00 97.31 119 LEU A N 1
ATOM 962 C CA . LEU A 1 119 ? 6.080 -1.778 -5.481 1.00 97.31 119 LEU A CA 1
ATOM 963 C C . LEU A 1 119 ? 4.542 -1.775 -5.480 1.00 97.31 119 LEU A C 1
ATOM 965 O O . LEU A 1 119 ? 3.928 -1.959 -4.433 1.00 97.31 119 LEU A O 1
ATOM 969 N N . GLU A 1 120 ? 3.935 -1.555 -6.645 1.00 97.19 120 GLU A N 1
ATOM 970 C CA . GLU A 1 120 ? 2.480 -1.531 -6.818 1.00 97.19 120 GLU A CA 1
ATOM 971 C C . GLU A 1 120 ? 1.858 -2.904 -6.532 1.00 97.19 120 GLU A C 1
ATOM 973 O O . GLU A 1 120 ? 0.894 -2.989 -5.772 1.00 97.19 120 GLU A O 1
ATOM 978 N N . ASP A 1 121 ? 2.469 -3.977 -7.038 1.00 97.12 121 ASP A N 1
ATOM 979 C CA . ASP A 1 121 ? 2.047 -5.355 -6.775 1.00 97.12 121 ASP A CA 1
ATOM 980 C C . ASP A 1 121 ? 2.150 -5.691 -5.274 1.00 97.12 121 ASP A C 1
ATOM 982 O O . ASP A 1 121 ? 1.229 -6.263 -4.693 1.00 97.12 121 ASP A O 1
ATOM 986 N N . MET A 1 122 ? 3.242 -5.276 -4.620 1.00 97.25 122 MET A N 1
ATOM 987 C CA . MET A 1 122 ? 3.458 -5.438 -3.174 1.00 97.25 122 MET A CA 1
ATOM 988 C C . MET A 1 122 ? 2.377 -4.734 -2.344 1.00 97.25 122 MET A C 1
ATOM 990 O O . MET A 1 122 ? 1.831 -5.320 -1.411 1.00 97.25 122 MET A O 1
ATOM 994 N N . LEU A 1 123 ? 2.060 -3.479 -2.681 1.00 96.94 123 LEU A N 1
ATOM 995 C CA . LEU A 1 123 ? 1.024 -2.704 -1.996 1.00 96.94 123 LEU A CA 1
ATOM 996 C C . LEU A 1 123 ? -0.358 -3.318 -2.209 1.00 96.94 123 LEU A C 1
ATOM 998 O O . LEU A 1 123 ? -1.111 -3.469 -1.251 1.00 96.94 123 LEU A O 1
ATOM 1002 N N . SER A 1 124 ? -0.667 -3.726 -3.440 1.00 96.56 124 SER A N 1
ATOM 1003 C CA . SER A 1 124 ? -1.932 -4.386 -3.749 1.00 96.56 124 SER A CA 1
ATOM 1004 C C . SER A 1 124 ? -2.094 -5.692 -2.973 1.00 96.56 124 SER A C 1
ATOM 1006 O O . SER A 1 124 ? -3.198 -5.984 -2.514 1.00 96.56 124 SER A O 1
ATOM 1008 N N . GLN A 1 125 ? -1.021 -6.476 -2.824 1.00 96.81 125 GLN A N 1
ATOM 1009 C CA . GLN A 1 125 ? -1.051 -7.702 -2.031 1.00 96.81 125 GLN A CA 1
ATOM 1010 C C . GLN A 1 125 ? -1.273 -7.390 -0.551 1.00 96.81 125 GLN A C 1
ATOM 1012 O O . GLN A 1 125 ? -2.154 -7.976 0.064 1.00 96.81 125 GLN A O 1
ATOM 1017 N N . TYR A 1 126 ? -0.536 -6.425 -0.001 1.00 95.75 126 TYR A N 1
ATOM 1018 C CA . TYR A 1 126 ? -0.694 -6.017 1.392 1.00 95.75 126 TYR A CA 1
ATOM 1019 C C . TYR A 1 126 ? -2.119 -5.534 1.696 1.00 95.75 126 TYR A C 1
ATOM 1021 O O . TYR A 1 126 ? -2.716 -5.932 2.691 1.00 95.75 126 TYR A O 1
ATOM 1029 N N . GLU A 1 127 ? -2.703 -4.712 0.823 1.00 92.62 127 GLU A N 1
ATOM 1030 C CA . GLU A 1 127 ? -4.088 -4.267 0.983 1.00 92.62 127 GLU A CA 1
ATOM 1031 C C . GLU A 1 127 ? -5.096 -5.413 0.888 1.00 92.62 127 GLU A C 1
ATOM 1033 O O . GLU A 1 127 ? -6.109 -5.386 1.589 1.00 92.62 127 GLU A O 1
ATOM 1038 N N . ALA A 1 128 ? -4.852 -6.392 0.012 1.00 92.94 128 ALA A N 1
ATOM 1039 C CA . ALA A 1 128 ? -5.679 -7.588 -0.080 1.00 92.94 128 ALA A CA 1
ATOM 1040 C C . ALA A 1 128 ? -5.591 -8.405 1.213 1.00 92.94 128 ALA A C 1
ATOM 1042 O O . ALA A 1 128 ? -6.627 -8.720 1.784 1.00 92.94 128 ALA A O 1
ATOM 1043 N N . ASP A 1 129 ? -4.386 -8.632 1.736 1.00 91.69 129 ASP A N 1
ATOM 1044 C CA . ASP A 1 129 ? -4.170 -9.353 2.992 1.00 91.69 129 ASP A CA 1
ATOM 1045 C C . ASP A 1 129 ? -4.835 -8.626 4.175 1.00 91.69 129 ASP A C 1
ATOM 1047 O O . ASP A 1 129 ? -5.484 -9.251 5.014 1.00 91.69 129 ASP A O 1
ATOM 1051 N N . CYS A 1 130 ? -4.742 -7.291 4.231 1.00 88.50 130 CYS A N 1
ATOM 1052 C CA . CYS A 1 130 ? -5.453 -6.490 5.227 1.00 88.50 130 CYS A CA 1
ATOM 1053 C C . CYS A 1 130 ? -6.970 -6.628 5.088 1.00 88.50 130 CYS A C 1
ATOM 1055 O O . CYS A 1 130 ? -7.660 -6.782 6.096 1.00 88.50 130 CYS A O 1
ATOM 1057 N N . ARG A 1 131 ? -7.500 -6.572 3.862 1.00 86.69 131 ARG A N 1
ATOM 1058 C CA . ARG A 1 131 ? -8.932 -6.760 3.598 1.00 86.69 131 ARG A CA 1
ATOM 1059 C C . ARG A 1 131 ? -9.394 -8.167 3.943 1.00 86.69 131 ARG A C 1
ATOM 1061 O O . ARG A 1 131 ? -10.481 -8.297 4.480 1.00 86.69 131 ARG A O 1
ATOM 1068 N N . ASP A 1 132 ? -8.591 -9.192 3.709 1.00 87.75 132 ASP A N 1
ATOM 1069 C CA . ASP A 1 132 ? -8.933 -10.566 4.074 1.00 87.75 132 ASP A CA 1
ATOM 1070 C C . ASP A 1 132 ? -8.907 -10.753 5.598 1.00 87.75 132 ASP A C 1
ATOM 1072 O O . ASP A 1 132 ? -9.822 -11.347 6.166 1.00 87.75 132 ASP A O 1
ATOM 1076 N N . ALA A 1 133 ? -7.914 -10.176 6.282 1.00 82.69 133 ALA A N 1
ATOM 1077 C CA . ALA A 1 133 ? -7.822 -10.208 7.741 1.00 82.69 133 ALA A CA 1
ATOM 1078 C C . ALA A 1 133 ? -8.959 -9.434 8.432 1.00 82.69 133 ALA A C 1
ATOM 1080 O O . ALA A 1 133 ? -9.421 -9.831 9.499 1.00 82.69 133 ALA A O 1
ATOM 1081 N N . THR A 1 134 ? -9.416 -8.330 7.833 1.00 80.69 134 THR A N 1
ATOM 1082 C CA . THR A 1 134 ? -10.454 -7.454 8.408 1.00 80.69 134 THR A CA 1
ATOM 1083 C C . THR A 1 134 ? -11.850 -7.693 7.834 1.00 80.69 134 THR A C 1
ATOM 1085 O O . THR A 1 134 ? -12.833 -7.274 8.433 1.00 80.69 134 THR A O 1
ATOM 1088 N N . GLY A 1 135 ? -11.979 -8.407 6.714 1.00 75.62 135 GLY A N 1
ATOM 1089 C CA . GLY A 1 135 ? -13.215 -8.520 5.930 1.00 75.62 135 GLY A CA 1
ATOM 1090 C C . GLY A 1 135 ? -14.347 -9.293 6.605 1.00 75.62 135 GLY A C 1
ATOM 1091 O O . GLY A 1 135 ? -15.481 -9.245 6.136 1.00 75.62 135 GLY A O 1
ATOM 1092 N N . GLY A 1 136 ? -14.060 -9.982 7.710 1.00 69.81 136 GLY A N 1
ATOM 1093 C CA . GLY A 1 136 ? -15.060 -10.610 8.577 1.00 69.81 136 GLY A CA 1
ATOM 1094 C C . GLY A 1 136 ? -15.272 -9.898 9.916 1.00 69.81 136 GLY A C 1
ATOM 1095 O O . GLY A 1 136 ? -16.175 -10.276 10.660 1.00 69.81 136 GLY A O 1
ATOM 1096 N N . VAL A 1 137 ? -14.456 -8.890 10.239 1.00 72.00 137 VAL A N 1
ATOM 1097 C CA . VAL A 1 137 ? -14.512 -8.172 11.515 1.00 72.00 137 VAL A CA 1
ATOM 1098 C C . VAL A 1 137 ? -15.392 -6.945 11.326 1.00 72.00 137 VAL A C 1
ATOM 1100 O O . VAL A 1 137 ? -14.955 -5.911 10.824 1.00 72.00 137 VAL A O 1
ATOM 1103 N N . ASN A 1 138 ? -16.659 -7.061 11.720 1.00 79.12 138 ASN A N 1
ATOM 1104 C CA . ASN A 1 138 ? -17.528 -5.897 11.825 1.00 79.12 138 ASN A CA 1
ATOM 1105 C C . ASN A 1 138 ? -17.166 -5.139 13.107 1.00 79.12 138 ASN A C 1
ATOM 1107 O O . ASN A 1 138 ? -17.699 -5.431 14.174 1.00 79.12 138 ASN A O 1
ATOM 1111 N N . ILE A 1 139 ? -16.212 -4.216 12.983 1.00 79.56 139 ILE A N 1
ATOM 1112 C CA . ILE A 1 139 ? -15.701 -3.407 14.096 1.00 79.56 139 ILE A CA 1
ATOM 1113 C C . ILE A 1 139 ? -16.848 -2.668 14.792 1.00 79.56 139 ILE A C 1
ATOM 1115 O O . ILE A 1 139 ? -16.897 -2.659 16.014 1.00 79.56 139 ILE A O 1
ATOM 1119 N N . ASP A 1 140 ? -17.804 -2.132 14.033 1.00 82.62 140 ASP A N 1
ATOM 1120 C CA . ASP A 1 140 ? -18.938 -1.398 14.603 1.00 82.62 140 ASP A CA 1
ATOM 1121 C C . ASP A 1 140 ? -19.815 -2.301 15.476 1.00 82.62 140 ASP A C 1
ATOM 1123 O O . ASP A 1 140 ? -20.274 -1.885 16.533 1.00 82.62 140 ASP A O 1
ATOM 1127 N N . ARG A 1 141 ? -20.001 -3.564 15.071 1.00 85.12 141 ARG A N 1
ATOM 1128 C CA . ARG A 1 141 ? -20.720 -4.546 15.890 1.00 85.12 141 ARG A CA 1
ATOM 1129 C C . ARG A 1 141 ? -19.938 -4.932 17.143 1.00 85.12 141 ARG A C 1
ATOM 1131 O O . ARG A 1 141 ? -20.535 -5.023 18.198 1.00 85.12 141 ARG A O 1
ATOM 1138 N N . LEU A 1 142 ? -18.626 -5.137 17.033 1.00 83.56 142 LEU A N 1
ATOM 1139 C CA . LEU A 1 142 ? -17.777 -5.431 18.195 1.00 83.56 142 LEU A CA 1
ATOM 1140 C C . LEU A 1 142 ? -17.796 -4.297 19.226 1.00 83.56 142 LEU A C 1
ATOM 1142 O O . LEU A 1 142 ? -17.828 -4.570 20.416 1.00 83.56 142 LEU A O 1
ATOM 1146 N N . ILE A 1 143 ? -17.815 -3.043 18.770 1.00 87.12 143 ILE A N 1
ATOM 1147 C CA . ILE A 1 143 ? -17.931 -1.871 19.647 1.00 87.12 143 ILE A CA 1
ATOM 1148 C C . ILE A 1 143 ? -19.292 -1.844 20.350 1.00 87.12 143 ILE A C 1
ATOM 1150 O O . ILE A 1 143 ? -19.364 -1.494 21.525 1.00 87.12 143 ILE A O 1
ATOM 1154 N N . GLU A 1 144 ? -20.367 -2.182 19.638 1.00 90.25 144 GLU A N 1
ATOM 1155 C CA . GLU A 1 144 ? -21.703 -2.251 20.234 1.00 90.25 144 GLU A CA 1
ATOM 1156 C C . GLU A 1 144 ? -21.791 -3.384 21.264 1.00 90.25 144 GLU A C 1
ATOM 1158 O O . GLU A 1 144 ? -22.242 -3.149 22.378 1.00 90.25 144 GLU A O 1
ATOM 1163 N N . ASP A 1 145 ? -21.274 -4.570 20.924 1.00 89.38 145 ASP A N 1
ATOM 1164 C CA . ASP A 1 145 ? -21.229 -5.725 21.824 1.00 89.38 145 ASP A CA 1
ATOM 1165 C C . ASP A 1 145 ? -20.412 -5.392 23.103 1.00 89.38 145 ASP A C 1
ATOM 1167 O O . ASP A 1 145 ? -20.807 -5.767 24.202 1.00 89.38 145 ASP A O 1
ATOM 1171 N N . GLU A 1 146 ? -19.293 -4.657 22.996 1.00 88.75 146 GLU A N 1
ATOM 1172 C CA . GLU A 1 146 ? -18.506 -4.202 24.161 1.00 88.75 146 GLU A CA 1
ATOM 1173 C C . GLU A 1 146 ? -19.276 -3.211 25.045 1.00 88.75 146 GLU A C 1
ATOM 1175 O O . GLU A 1 146 ? -19.227 -3.322 26.270 1.00 88.75 146 GLU A O 1
ATOM 1180 N N . ARG A 1 147 ? -20.010 -2.269 24.441 1.00 91.25 147 ARG A N 1
ATOM 1181 C CA . ARG A 1 147 ? -20.833 -1.305 25.186 1.00 91.25 147 ARG A CA 1
ATOM 1182 C C . ARG A 1 147 ? -21.996 -1.968 25.906 1.00 91.25 147 ARG A C 1
ATOM 1184 O O . ARG A 1 147 ? -22.241 -1.636 27.058 1.00 91.25 147 ARG A O 1
ATOM 1191 N N . GLU A 1 148 ? -22.678 -2.906 25.252 1.00 92.38 148 GLU A N 1
ATOM 1192 C CA . GLU A 1 148 ? -23.774 -3.668 25.862 1.00 92.38 148 GLU A CA 1
ATOM 1193 C C . GLU A 1 148 ? -23.271 -4.445 27.089 1.00 92.38 148 GLU A C 1
ATOM 1195 O O . GLU A 1 148 ? -23.901 -4.427 28.142 1.00 92.38 148 GLU A O 1
ATOM 1200 N N . ILE A 1 149 ? -22.079 -5.047 26.997 1.00 91.88 149 ILE A N 1
ATOM 1201 C CA . ILE A 1 149 ? -21.456 -5.756 28.123 1.00 91.88 149 ILE A CA 1
ATOM 1202 C C . ILE A 1 149 ? -21.086 -4.807 29.274 1.00 91.88 149 ILE A C 1
ATOM 1204 O O . ILE A 1 149 ? -21.255 -5.184 30.435 1.00 91.88 149 ILE A O 1
ATOM 1208 N N . GLU A 1 150 ? -20.556 -3.614 28.986 1.00 92.19 150 GLU A N 1
ATOM 1209 C CA . GLU A 1 150 ? -20.248 -2.615 30.023 1.00 92.19 150 GLU A CA 1
ATOM 1210 C C . GLU A 1 150 ? -21.519 -2.123 30.731 1.00 92.19 150 GLU A C 1
ATOM 1212 O O . GLU A 1 150 ? -21.543 -2.076 31.960 1.00 92.19 150 GLU A O 1
ATOM 1217 N N . GLU A 1 151 ? -22.583 -1.820 29.981 1.00 91.69 151 GLU A N 1
ATOM 1218 C CA . GLU A 1 151 ? -23.869 -1.383 30.544 1.00 91.69 151 GLU A CA 1
ATOM 1219 C C . GLU A 1 151 ? -24.513 -2.475 31.415 1.00 91.69 151 GLU A C 1
ATOM 1221 O O . GLU A 1 151 ? -24.992 -2.193 32.517 1.00 91.69 151 GLU A O 1
ATOM 1226 N N . ASP A 1 152 ? -24.476 -3.733 30.967 1.00 91.06 152 ASP A N 1
ATOM 1227 C CA . ASP A 1 152 ? -24.982 -4.871 31.739 1.00 91.06 152 ASP A CA 1
ATOM 1228 C C . ASP A 1 152 ? -24.189 -5.083 33.038 1.00 91.06 152 ASP A C 1
ATOM 1230 O O . ASP A 1 152 ? -24.773 -5.404 34.077 1.00 91.06 152 ASP A O 1
ATOM 1234 N N . GLN A 1 153 ? -22.865 -4.898 33.008 1.00 91.94 153 GLN A N 1
ATOM 1235 C CA . GLN A 1 153 ? -22.029 -4.992 34.208 1.00 91.94 153 GLN A CA 1
ATOM 1236 C C . GLN A 1 153 ? -22.324 -3.868 35.198 1.00 91.94 153 GLN A C 1
ATOM 1238 O O . GLN A 1 153 ? -22.502 -4.152 36.380 1.00 91.94 153 GLN A O 1
ATOM 1243 N N . GLU A 1 154 ? -22.429 -2.624 34.727 1.00 91.75 154 GLU A N 1
ATOM 1244 C CA . GLU A 1 154 ? -22.768 -1.478 35.577 1.00 91.75 154 GLU A CA 1
ATOM 1245 C C . GLU A 1 154 ? -24.149 -1.663 36.225 1.00 91.75 154 GLU A C 1
ATOM 1247 O O . GLU A 1 154 ? -24.337 -1.395 37.414 1.00 91.75 154 GLU A O 1
ATOM 1252 N N . TYR A 1 155 ? -25.118 -2.195 35.475 1.00 92.88 155 TYR A N 1
ATOM 1253 C CA . TYR A 1 155 ? -26.446 -2.492 36.005 1.00 92.88 155 TYR A CA 1
ATOM 1254 C C . TYR A 1 155 ? -26.442 -3.621 37.046 1.00 92.88 155 TYR A C 1
ATOM 1256 O O . TYR A 1 155 ? -27.146 -3.532 38.057 1.00 92.88 155 TYR A O 1
ATOM 1264 N N . LEU A 1 156 ? -25.658 -4.680 36.826 1.00 93.44 156 LEU A N 1
ATOM 1265 C CA . LEU A 1 156 ? -25.508 -5.773 37.789 1.00 93.44 156 LEU A CA 1
ATOM 1266 C C . LEU A 1 156 ? -24.826 -5.311 39.079 1.00 93.44 156 LEU A C 1
ATOM 1268 O O . LEU A 1 156 ? -25.288 -5.664 40.161 1.00 93.44 156 LEU A O 1
ATOM 1272 N N . GLU A 1 157 ? -23.779 -4.496 38.971 1.00 93.06 157 GLU A N 1
ATOM 1273 C CA . GLU A 1 157 ? -23.080 -3.923 40.125 1.00 93.06 157 GLU A CA 1
ATOM 1274 C C . GLU A 1 157 ? -24.013 -2.993 40.918 1.00 93.06 157 GLU A C 1
ATOM 1276 O O . GLU A 1 157 ? -24.095 -3.079 42.144 1.00 93.06 157 GLU A O 1
ATOM 1281 N N . TYR A 1 158 ? -24.830 -2.191 40.224 1.00 94.12 158 TYR A N 1
ATOM 1282 C CA . TYR A 1 158 ? -25.879 -1.388 40.855 1.00 94.12 158 TYR A CA 1
ATOM 1283 C C . TYR A 1 158 ? -26.917 -2.238 41.606 1.00 94.12 158 TYR A C 1
ATOM 1285 O O . TYR A 1 158 ? -27.342 -1.867 42.703 1.00 94.12 158 TYR A O 1
ATOM 1293 N N . LEU A 1 159 ? -27.344 -3.367 41.032 1.00 95.38 159 LEU A N 1
ATOM 1294 C CA . LEU A 1 159 ? -28.281 -4.290 41.680 1.00 95.38 159 LEU A CA 1
ATOM 1295 C C . LEU A 1 159 ? -27.679 -4.929 42.934 1.00 95.38 159 LEU A C 1
ATOM 1297 O O . LEU A 1 159 ? -28.366 -5.006 43.951 1.00 95.38 159 LEU A O 1
ATOM 1301 N N . GLU A 1 160 ? -26.416 -5.348 42.876 1.00 94.88 160 GLU A N 1
ATOM 1302 C CA . GLU A 1 160 ? -25.702 -5.928 44.018 1.00 94.88 160 GLU A CA 1
ATOM 1303 C C . GLU A 1 160 ? -25.545 -4.905 45.154 1.00 94.88 160 GLU A C 1
ATOM 1305 O O . GLU A 1 160 ? -25.870 -5.201 46.305 1.00 94.88 160 GLU A O 1
ATOM 1310 N N . GLU A 1 161 ? -25.151 -3.665 44.842 1.00 93.06 161 GLU A N 1
ATOM 1311 C CA . GLU A 1 161 ? -25.090 -2.588 45.838 1.00 93.06 161 GLU A CA 1
ATOM 1312 C C . GLU A 1 161 ? -26.466 -2.249 46.431 1.00 93.06 161 GLU A C 1
ATOM 1314 O O . GLU A 1 161 ? -26.574 -1.890 47.608 1.00 93.06 161 GLU A O 1
ATOM 1319 N N . ALA A 1 162 ? -27.526 -2.297 45.619 1.00 94.56 162 ALA A N 1
ATOM 1320 C CA . ALA A 1 162 ? -28.887 -2.044 46.077 1.00 94.56 162 ALA A CA 1
ATOM 1321 C C . ALA A 1 162 ? -29.375 -3.137 47.032 1.00 94.56 162 ALA A C 1
ATOM 1323 O O . ALA A 1 162 ? -29.888 -2.805 48.101 1.00 94.56 162 ALA A O 1
ATOM 1324 N N . GLU A 1 163 ? -29.162 -4.406 46.680 1.00 94.12 163 GLU A N 1
ATOM 1325 C CA . GLU A 1 163 ? -29.479 -5.545 47.539 1.00 94.12 163 GLU A CA 1
ATOM 1326 C C . GLU A 1 163 ? -28.699 -5.451 48.854 1.00 94.12 163 GLU A C 1
ATOM 1328 O O . GLU A 1 163 ? -29.288 -5.519 49.930 1.00 94.12 163 GLU A O 1
ATOM 1333 N N . GLN A 1 164 ? -27.386 -5.215 48.802 1.00 95.31 164 GLN A N 1
ATOM 1334 C CA . GLN A 1 164 ? -26.572 -5.148 50.014 1.00 95.31 164 GLN A CA 1
ATOM 1335 C C . GLN A 1 164 ? -27.022 -4.035 50.973 1.00 95.31 164 GLN A C 1
ATOM 1337 O O . GLN A 1 164 ? -27.041 -4.243 52.187 1.00 95.31 164 GLN A O 1
ATOM 1342 N N . ARG A 1 165 ? -27.454 -2.887 50.440 1.00 93.75 165 ARG A N 1
ATOM 1343 C CA . ARG A 1 165 ? -28.023 -1.797 51.243 1.00 93.75 165 ARG A CA 1
ATOM 1344 C C . ARG A 1 165 ? -29.342 -2.195 51.912 1.00 93.75 165 ARG A C 1
ATOM 1346 O O . ARG A 1 165 ? -29.546 -1.857 53.072 1.00 93.75 165 ARG A O 1
ATOM 1353 N N . GLU A 1 166 ? -30.207 -2.929 51.214 1.00 94.62 166 GLU A N 1
ATOM 1354 C CA . GLU A 1 166 ? -31.462 -3.447 51.781 1.00 94.62 166 GLU A CA 1
ATOM 1355 C C . GLU A 1 166 ? -31.187 -4.391 52.965 1.00 94.62 166 GLU A C 1
ATOM 1357 O O . GLU A 1 166 ? -31.795 -4.247 54.025 1.00 94.62 166 GLU A O 1
ATOM 1362 N N . TRP A 1 167 ? -30.202 -5.288 52.838 1.00 95.94 167 TRP A N 1
ATOM 1363 C CA . TRP A 1 167 ? -29.797 -6.183 53.930 1.00 95.94 167 TRP A CA 1
ATOM 1364 C C . TRP A 1 167 ? -29.242 -5.436 55.153 1.00 95.94 167 TRP A C 1
ATOM 1366 O O . TRP A 1 167 ? -29.483 -5.855 56.288 1.00 95.94 167 TRP A O 1
ATOM 1376 N N . GLU A 1 168 ? -28.489 -4.354 54.943 1.00 94.38 168 GLU A N 1
ATOM 1377 C CA . GLU A 1 168 ? -27.980 -3.505 56.028 1.00 94.38 168 GLU A CA 1
ATOM 1378 C C . GLU A 1 168 ? -29.121 -2.777 56.753 1.00 94.38 168 GLU A C 1
ATOM 1380 O O . GLU A 1 168 ? -29.192 -2.827 57.983 1.00 94.38 168 GLU A O 1
ATOM 1385 N N . GLU A 1 169 ? -30.055 -2.174 56.010 1.00 93.69 169 GLU A N 1
ATOM 1386 C CA . GLU A 1 169 ? -31.223 -1.485 56.574 1.00 93.69 169 GLU A CA 1
ATOM 1387 C C . GLU A 1 169 ? -32.123 -2.443 57.376 1.00 93.69 169 GLU A C 1
ATOM 1389 O O . GLU A 1 169 ? -32.540 -2.118 58.493 1.00 93.69 169 GLU A O 1
ATOM 1394 N N . ASP A 1 170 ? -32.370 -3.651 56.862 1.00 95.25 170 ASP A N 1
ATOM 1395 C CA . ASP A 1 170 ? -33.144 -4.681 57.563 1.00 95.25 170 ASP A CA 1
ATOM 1396 C C . ASP A 1 170 ? -32.460 -5.132 58.862 1.00 95.25 170 ASP A C 1
ATOM 1398 O O . ASP A 1 170 ? -33.119 -5.310 59.894 1.00 95.25 170 ASP A O 1
ATOM 1402 N N . ALA A 1 171 ? -31.133 -5.285 58.854 1.00 94.31 171 ALA A N 1
ATOM 1403 C CA . ALA A 1 171 ? -30.374 -5.637 60.050 1.00 94.31 171 ALA A CA 1
ATOM 1404 C C . ALA A 1 171 ? -30.430 -4.528 61.118 1.00 94.31 171 ALA A C 1
ATOM 1406 O O . ALA A 1 171 ? -30.638 -4.826 62.299 1.00 94.31 171 ALA A O 1
ATOM 1407 N N . GLU A 1 172 ? -30.301 -3.258 60.719 1.00 92.81 172 GLU A N 1
ATOM 1408 C CA . GLU A 1 172 ? -30.435 -2.102 61.617 1.00 92.81 172 GLU A CA 1
ATOM 1409 C C . GLU A 1 172 ? -31.852 -1.984 62.202 1.00 92.81 172 GLU A C 1
ATOM 1411 O O . GLU A 1 172 ? -32.020 -1.709 63.396 1.00 92.81 172 GLU A O 1
ATOM 1416 N N . LEU A 1 173 ? -32.885 -2.238 61.391 1.00 93.94 173 LEU A N 1
ATOM 1417 C CA . LEU A 1 173 ? -34.277 -2.267 61.842 1.00 93.94 173 LEU A CA 1
ATOM 1418 C C . LEU A 1 173 ? -34.508 -3.359 62.889 1.00 93.94 173 LEU A C 1
ATOM 1420 O O . LEU A 1 173 ? -35.143 -3.095 63.913 1.00 93.94 173 LEU A O 1
ATOM 1424 N N . ILE A 1 174 ? -33.982 -4.567 62.664 1.00 94.25 174 ILE A N 1
ATOM 1425 C CA . ILE A 1 174 ? -34.074 -5.672 63.627 1.00 94.25 174 ILE A CA 1
ATOM 1426 C C . ILE A 1 174 ? -33.398 -5.291 64.951 1.00 94.25 174 ILE A C 1
ATOM 1428 O O . ILE A 1 174 ? -33.996 -5.482 66.012 1.00 94.25 174 ILE A O 1
ATOM 1432 N N . ASP A 1 175 ? -32.194 -4.717 64.913 1.00 93.00 175 ASP A N 1
ATOM 1433 C CA . ASP A 1 175 ? -31.465 -4.315 66.125 1.00 93.00 175 ASP A CA 1
ATOM 1434 C C . ASP A 1 175 ? -32.197 -3.207 66.905 1.00 93.00 175 ASP A C 1
ATOM 1436 O O . ASP A 1 175 ? -32.307 -3.247 68.137 1.00 93.00 175 ASP A O 1
ATOM 1440 N N . MET A 1 176 ? -32.798 -2.250 66.193 1.00 91.94 176 MET A N 1
ATOM 1441 C CA . MET A 1 176 ? -33.636 -1.210 66.791 1.00 91.94 176 MET A CA 1
ATOM 1442 C C . MET A 1 176 ? -34.908 -1.783 67.430 1.00 91.94 176 MET A C 1
ATOM 1444 O O . MET A 1 176 ? -35.258 -1.379 68.542 1.00 91.94 176 MET A O 1
ATOM 1448 N N . ILE A 1 177 ? -35.590 -2.731 66.775 1.00 92.25 177 ILE A N 1
ATOM 1449 C CA . ILE A 1 177 ? -36.770 -3.410 67.338 1.00 92.25 177 ILE A CA 1
ATOM 1450 C C . ILE A 1 177 ? -36.389 -4.145 68.627 1.00 92.25 177 ILE A C 1
ATOM 1452 O O . ILE A 1 177 ? -37.042 -3.945 69.652 1.00 92.25 177 ILE A O 1
ATOM 1456 N N . LEU A 1 178 ? -35.305 -4.925 68.609 1.00 90.25 178 LEU A N 1
ATOM 1457 C CA . LEU A 1 178 ? -34.817 -5.651 69.787 1.00 90.25 178 LEU A CA 1
ATOM 1458 C C . LEU A 1 178 ? -34.457 -4.696 70.935 1.00 90.25 178 LEU A C 1
ATOM 1460 O O . LEU A 1 178 ? -34.809 -4.940 72.090 1.00 90.25 178 LEU A O 1
ATOM 1464 N N . SER A 1 179 ? -33.810 -3.573 70.627 1.00 88.12 179 SER A N 1
ATOM 1465 C CA . SER A 1 179 ? -33.472 -2.539 71.612 1.00 88.12 179 SER A CA 1
ATOM 1466 C C . SER A 1 179 ? -34.715 -1.889 72.240 1.00 88.12 179 SER A C 1
ATOM 1468 O O . SER A 1 179 ? -34.743 -1.598 73.443 1.00 88.12 179 SER A O 1
ATOM 1470 N N . LEU A 1 180 ? -35.770 -1.672 71.450 1.00 85.12 180 LEU A N 1
ATOM 1471 C CA . LEU A 1 180 ? -37.048 -1.148 71.933 1.00 85.12 180 LEU A CA 1
ATOM 1472 C C . LEU A 1 180 ? -37.803 -2.177 72.789 1.00 85.12 180 LEU A C 1
ATOM 1474 O O . LEU A 1 180 ? -38.329 -1.816 73.838 1.00 85.12 180 LEU A O 1
ATOM 1478 N N . GLU A 1 181 ? -37.805 -3.456 72.412 1.00 78.44 181 GLU A N 1
ATOM 1479 C CA . GLU A 1 181 ? -38.411 -4.528 73.217 1.00 78.44 181 GLU A CA 1
ATOM 1480 C C . GLU A 1 181 ? -37.718 -4.702 74.577 1.00 78.44 181 GLU A C 1
ATOM 1482 O O . GLU A 1 181 ? -38.389 -4.874 75.595 1.00 78.44 181 GLU A O 1
ATOM 1487 N N . ILE A 1 182 ? -36.387 -4.584 74.624 1.00 71.00 182 ILE A N 1
ATOM 1488 C CA . ILE A 1 182 ? -35.612 -4.649 75.874 1.00 71.00 182 ILE A CA 1
ATOM 1489 C C . ILE A 1 182 ? -35.889 -3.443 76.784 1.00 71.00 182 ILE A C 1
ATOM 1491 O O . ILE A 1 182 ? -35.864 -3.586 78.003 1.00 71.00 182 ILE A O 1
ATOM 1495 N N . SER A 1 183 ? -36.152 -2.259 76.224 1.00 66.88 183 SER A N 1
ATOM 1496 C CA . SER A 1 183 ? -36.408 -1.034 77.004 1.00 66.88 183 SER A CA 1
ATOM 1497 C C . SER A 1 183 ? -37.863 -0.866 77.466 1.00 66.88 183 SER A C 1
ATOM 1499 O O . SER A 1 183 ? -38.133 -0.035 78.334 1.00 66.88 183 SER A O 1
ATOM 1501 N N . LEU A 1 184 ? -38.792 -1.649 76.908 1.00 57.53 184 LEU A N 1
ATOM 1502 C CA . LEU A 1 184 ? -40.203 -1.726 77.309 1.00 57.53 184 LEU A CA 1
ATOM 1503 C C . LEU A 1 184 ? -40.501 -2.852 78.320 1.00 57.53 184 LEU A C 1
ATOM 1505 O O . LEU A 1 184 ? -41.601 -2.873 78.880 1.00 57.53 184 LEU A O 1
ATOM 1509 N N . SER A 1 185 ? -39.547 -3.761 78.551 1.00 50.28 185 SER A N 1
ATOM 1510 C CA . SER A 1 185 ? -39.573 -4.777 79.618 1.00 50.28 185 SER A CA 1
ATOM 1511 C C . SER A 1 185 ? -38.991 -4.261 80.932 1.00 50.28 185 SER A C 1
ATOM 1513 O O . SER A 1 185 ? -39.344 -4.882 81.963 1.00 50.28 185 SER A O 1
#

Radius of gyration: 50.62 Å; chains: 1; bounding box: 82×57×174 Å

pLDDT: mean 72.45, std 21.17, range [34.38, 97.5]

Organism: NCBI:txid5486

Secondary structure (DSSP, 8-state):
----------------------SS-SS-HHHHHHHHHHHHHHHHH-TTS-SS-------S-------------------GGG----TT-HHHHHHHHHHHHHHHHHHHHHHHHHHHHHHHHHHHHHHHHHHHHHTT--HHHHHHHHHHHHHHHHHHHHHHHHHHHHHHHHHHHHHHHHHHHHHH-